Protein AF-A0A7U7J3N4-F1 (afdb_monomer_lite)

Foldseek 3Di:
DDDDDDDDDDDDDDDDDDDDDDDDDDDDDDDDDDDDDDDDDDDDDDDDDDDDDDDDDDDDDDDDDDPDDDPPDPDPPPDQDVLLVLLLVLVVVQLPDPCELHQPGQWFDDPWWIKGFPVSSLVSSCVDPVNVVDPDVDPVVSLVVCVVSLQFDDDPPDQWAFKWKDAVPDPDTDTGTITTGGPVSDDPPHDDGRPTDIGRDHPPPPD

Structure (mmCIF, N/CA/C/O backbone):
data_AF-A0A7U7J3N4-F1
#
_entry.id   AF-A0A7U7J3N4-F1
#
loop_
_atom_site.group_PDB
_atom_site.id
_atom_site.type_symbol
_atom_site.label_atom_id
_atom_site.label_alt_id
_atom_site.label_comp_id
_atom_site.label_asym_id
_atom_site.label_entity_id
_atom_site.label_seq_id
_atom_site.pdbx_PDB_ins_code
_atom_site.Cartn_x
_atom_site.Cartn_y
_atom_site.Cartn_z
_atom_site.occupancy
_atom_site.B_iso_or_equiv
_atom_site.auth_seq_id
_atom_site.auth_comp_id
_atom_site.auth_asym_id
_atom_site.auth_atom_id
_atom_site.pdbx_PDB_model_num
ATOM 1 N N . MET A 1 1 ? 28.141 17.538 48.389 1.00 38.56 1 MET A N 1
ATOM 2 C CA . MET A 1 1 ? 28.410 17.980 47.003 1.00 38.56 1 MET A CA 1
ATOM 3 C C . MET A 1 1 ? 27.065 18.186 46.313 1.00 38.56 1 MET A C 1
ATOM 5 O O . MET A 1 1 ? 26.182 17.369 46.551 1.00 38.56 1 MET A O 1
ATOM 9 N N . PRO A 1 2 ? 26.872 19.325 45.631 1.00 44.81 2 PRO A N 1
ATOM 10 C CA . PRO A 1 2 ? 25.570 19.948 45.388 1.00 44.81 2 PRO A CA 1
ATOM 11 C C . PRO A 1 2 ? 24.771 19.365 44.213 1.00 44.81 2 PRO A C 1
ATOM 13 O O . PRO A 1 2 ? 25.275 18.607 43.391 1.00 44.81 2 PRO A O 1
ATOM 16 N N . ALA A 1 3 ? 23.503 19.777 44.198 1.00 43.50 3 ALA A N 1
ATOM 17 C CA . ALA A 1 3 ? 22.430 19.468 43.266 1.00 43.50 3 ALA A CA 1
ATOM 18 C C . ALA A 1 3 ? 22.719 19.806 41.795 1.00 43.50 3 ALA A C 1
ATOM 20 O O . ALA A 1 3 ? 23.428 20.760 41.485 1.00 43.50 3 ALA A O 1
ATOM 21 N N . SER A 1 4 ? 22.037 19.092 40.897 1.00 52.25 4 SER A N 1
ATOM 22 C CA . SER A 1 4 ? 21.602 19.598 39.589 1.00 52.25 4 SER A CA 1
ATOM 23 C C . SER A 1 4 ? 20.433 18.745 39.093 1.00 52.25 4 SER A C 1
ATOM 25 O O . SER A 1 4 ? 20.613 17.662 38.548 1.00 52.25 4 SER A O 1
ATOM 27 N N . THR A 1 5 ? 19.210 19.213 39.320 1.00 57.66 5 THR A N 1
ATOM 28 C CA . THR A 1 5 ? 18.014 18.731 38.620 1.00 57.66 5 THR A CA 1
ATOM 29 C C . THR A 1 5 ? 17.350 19.955 38.016 1.00 57.66 5 THR A C 1
ATOM 31 O O . THR A 1 5 ? 16.931 20.868 38.721 1.00 57.66 5 THR A O 1
ATOM 34 N N . THR A 1 6 ? 17.368 19.976 36.690 1.00 50.88 6 THR A N 1
ATOM 35 C CA . THR A 1 6 ? 16.924 21.056 35.817 1.00 50.88 6 THR A CA 1
ATOM 36 C C . THR A 1 6 ? 15.600 20.669 35.161 1.00 50.88 6 THR A C 1
ATOM 38 O O . THR A 1 6 ? 15.427 19.520 34.764 1.00 50.88 6 THR A O 1
ATOM 41 N N . ALA A 1 7 ? 14.767 21.699 34.976 1.00 42.59 7 ALA A N 1
ATOM 42 C CA . ALA A 1 7 ? 13.660 21.867 34.025 1.00 42.59 7 ALA A CA 1
ATOM 43 C C . ALA A 1 7 ? 12.213 21.518 34.454 1.00 42.59 7 ALA A C 1
ATOM 45 O O . ALA A 1 7 ? 11.785 20.373 34.403 1.00 42.59 7 ALA A O 1
ATOM 46 N N . ALA A 1 8 ? 11.490 22.615 34.753 1.00 49.44 8 ALA A N 1
ATOM 47 C CA . ALA A 1 8 ? 10.203 23.097 34.201 1.00 49.44 8 ALA A CA 1
ATOM 48 C C . ALA A 1 8 ? 8.936 22.215 34.292 1.00 49.44 8 ALA A C 1
ATOM 50 O O . ALA A 1 8 ? 8.965 21.035 33.955 1.00 49.44 8 ALA A O 1
ATOM 51 N N . PRO A 1 9 ? 7.774 22.816 34.645 1.00 46.91 9 PRO A N 1
ATOM 52 C CA . PRO A 1 9 ? 6.879 23.329 33.589 1.00 46.91 9 PRO A CA 1
ATOM 53 C C . PRO A 1 9 ? 6.002 24.553 33.968 1.00 46.91 9 PRO A C 1
ATOM 55 O O . PRO A 1 9 ? 5.604 24.724 35.114 1.00 46.91 9 PRO A O 1
ATOM 58 N N . ALA A 1 10 ? 5.624 25.359 32.969 1.00 39.34 10 ALA A N 1
ATOM 59 C CA . ALA A 1 10 ? 4.413 26.203 32.943 1.00 39.34 10 ALA A CA 1
ATOM 60 C C . ALA A 1 10 ? 4.166 26.586 31.465 1.00 39.34 10 ALA A C 1
ATOM 62 O O . ALA A 1 10 ? 5.031 27.193 30.847 1.00 39.34 10 ALA A O 1
ATOM 63 N N . ALA A 1 11 ? 3.184 26.036 30.745 1.00 39.53 11 ALA A N 1
ATOM 64 C CA . ALA A 1 11 ? 1.734 26.246 30.834 1.00 39.53 11 ALA A CA 1
ATOM 65 C C . ALA A 1 11 ? 1.291 27.693 30.525 1.00 39.53 11 ALA A C 1
ATOM 67 O O . ALA A 1 11 ? 1.252 28.533 31.415 1.00 39.53 11 ALA A O 1
ATOM 68 N N . ALA A 1 12 ? 0.922 27.932 29.262 1.00 43.72 12 ALA A N 1
ATOM 69 C CA . ALA A 1 12 ? -0.064 28.913 28.773 1.00 43.72 12 ALA A CA 1
ATOM 70 C C . ALA A 1 12 ? -0.255 28.606 27.268 1.00 43.72 12 ALA A C 1
ATOM 72 O O . ALA A 1 12 ? 0.688 28.745 26.499 1.00 43.72 12 ALA A O 1
ATOM 73 N N . VAL A 1 13 ? -1.312 27.929 26.796 1.00 43.97 13 VAL A N 1
ATOM 74 C CA . VAL A 1 13 ? -2.704 28.400 26.636 1.00 43.97 13 VAL A CA 1
ATOM 75 C C . VAL A 1 13 ? -2.748 29.843 26.149 1.00 43.97 13 VAL A C 1
ATOM 77 O O . VAL A 1 13 ? -2.543 30.723 26.968 1.00 43.97 13 VAL A O 1
ATOM 80 N N . VAL A 1 14 ? -3.036 30.050 24.856 1.00 47.59 14 VAL A N 1
ATOM 81 C CA . VAL A 1 14 ? -4.098 30.934 24.323 1.00 47.59 14 VAL A CA 1
ATOM 82 C C . VAL A 1 14 ? -4.283 30.611 22.825 1.00 47.59 14 VAL A C 1
ATOM 84 O O . VAL A 1 14 ? -3.439 30.935 21.996 1.00 47.59 14 VAL A O 1
ATOM 87 N N . GLU A 1 15 ? -5.414 29.993 22.484 1.00 42.97 15 GLU A N 1
ATOM 88 C CA . GLU A 1 15 ? -6.120 30.188 21.207 1.00 42.97 15 GLU A CA 1
ATOM 89 C C . GLU A 1 15 ? -7.099 31.362 21.422 1.00 42.97 15 GLU A C 1
ATOM 91 O O . GLU A 1 15 ? -7.585 31.526 22.548 1.00 42.97 15 GLU A O 1
ATOM 96 N N . PRO A 1 16 ? -7.413 32.189 20.406 1.00 46.47 16 PRO A N 1
ATOM 97 C CA . PRO A 1 16 ? -8.806 32.128 19.958 1.00 46.47 16 PRO A CA 1
ATOM 98 C C . PRO A 1 16 ? -9.060 32.451 18.470 1.00 46.47 16 PRO A C 1
ATOM 100 O O . PRO A 1 16 ? -8.496 33.369 17.885 1.00 46.47 16 PRO A O 1
ATOM 103 N N . ARG A 1 17 ? -10.104 31.774 17.974 1.00 36.53 17 ARG A N 1
ATOM 104 C CA . ARG A 1 17 ? -11.195 32.258 17.099 1.00 36.53 17 ARG A CA 1
ATOM 105 C C . ARG A 1 17 ? -10.909 32.654 15.642 1.00 36.53 17 ARG A C 1
ATOM 107 O O . ARG A 1 17 ? -10.516 33.765 15.321 1.00 36.53 17 ARG A O 1
ATOM 114 N N . ALA A 1 18 ? -11.458 31.779 14.797 1.00 39.69 18 ALA A N 1
ATOM 115 C CA . ALA A 1 18 ? -12.581 32.033 13.887 1.00 39.69 18 ALA A CA 1
ATOM 116 C C . ALA A 1 18 ? -12.399 33.045 12.745 1.00 39.69 18 ALA A C 1
ATOM 118 O O . ALA A 1 18 ? -12.440 34.256 12.934 1.00 39.69 18 ALA A O 1
ATOM 119 N N . SER A 1 19 ? -12.453 32.521 11.520 1.00 40.44 19 SER A N 1
ATOM 120 C CA . SER A 1 19 ? -13.203 3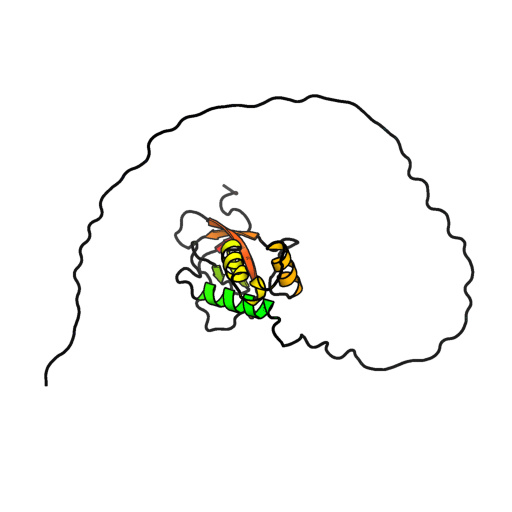3.137 10.421 1.00 40.44 19 SER A CA 1
ATOM 121 C C . SER A 1 19 ? -13.646 32.051 9.441 1.00 40.44 19 SER A C 1
ATOM 123 O O . SER A 1 19 ? -12.838 31.443 8.745 1.00 40.44 19 SER A O 1
ATOM 125 N N . ALA A 1 20 ? -14.949 31.776 9.453 1.00 44.91 20 ALA A N 1
ATOM 126 C CA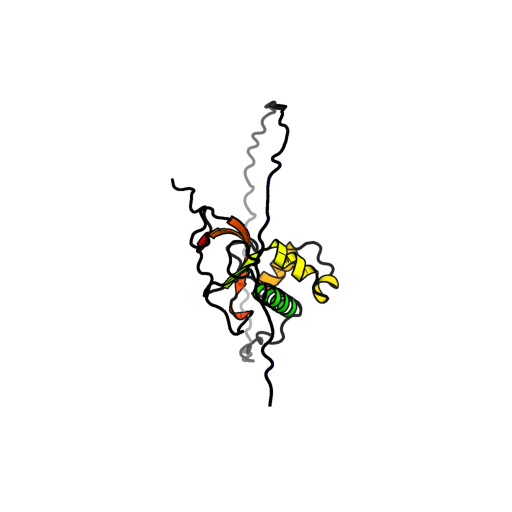 . ALA A 1 20 ? -15.658 31.025 8.424 1.00 44.91 20 ALA A CA 1
ATOM 127 C C . ALA A 1 20 ? -15.928 31.940 7.198 1.00 44.91 20 ALA A C 1
ATOM 129 O O . ALA A 1 20 ? -15.771 33.159 7.305 1.00 44.91 20 ALA A O 1
ATOM 130 N N . PRO A 1 21 ? -16.290 31.374 6.031 1.00 50.75 21 PRO A N 1
ATOM 131 C CA . PRO A 1 21 ? -16.069 31.971 4.714 1.00 50.75 21 PRO A CA 1
ATOM 132 C C . PRO A 1 21 ? -17.256 32.816 4.227 1.00 50.75 21 PRO A C 1
ATOM 134 O O . PRO A 1 21 ? -18.383 32.595 4.675 1.00 50.75 21 PRO A O 1
ATOM 137 N N . PRO A 1 22 ? -17.062 33.693 3.225 1.00 44.19 22 PRO A N 1
ATOM 138 C CA . PRO A 1 22 ? -18.177 34.222 2.461 1.00 44.19 22 PRO A CA 1
ATOM 139 C C . PRO A 1 22 ? -18.283 33.624 1.048 1.00 44.19 22 PRO A C 1
ATOM 141 O O . PRO A 1 22 ? -17.323 33.562 0.284 1.00 44.19 22 PRO A O 1
ATOM 144 N N . ASN A 1 23 ? -19.542 33.332 0.718 1.00 35.97 23 ASN A N 1
ATOM 145 C CA . ASN A 1 23 ? -20.197 33.404 -0.589 1.00 35.97 23 ASN A CA 1
ATOM 146 C C . ASN A 1 23 ? -20.177 32.220 -1.574 1.00 35.97 23 ASN A C 1
ATOM 148 O O . ASN A 1 23 ? -19.300 32.046 -2.415 1.00 35.97 23 ASN A O 1
ATOM 152 N N . ALA A 1 24 ? -21.329 31.536 -1.552 1.00 35.66 24 ALA A N 1
ATOM 153 C CA . ALA A 1 24 ? -22.123 31.105 -2.705 1.00 35.66 24 ALA A CA 1
ATOM 154 C C . ALA A 1 24 ? -22.114 32.145 -3.858 1.00 35.66 24 ALA A C 1
ATOM 156 O O . ALA A 1 24 ? -21.986 33.344 -3.630 1.00 35.66 24 ALA A O 1
ATOM 157 N N . THR A 1 25 ? -22.373 31.826 -5.129 1.00 44.47 25 THR A N 1
ATOM 158 C CA . THR A 1 25 ? -23.619 31.245 -5.678 1.00 44.47 25 THR A CA 1
ATOM 159 C C . THR A 1 25 ? -23.439 31.004 -7.218 1.00 44.47 25 THR A C 1
ATOM 161 O O . THR A 1 25 ? -22.306 31.069 -7.686 1.00 44.47 25 THR A O 1
ATOM 164 N N . PRO A 1 26 ? -24.465 30.700 -8.055 1.00 49.09 26 PRO A N 1
ATOM 165 C CA . PRO A 1 26 ? -24.626 29.436 -8.785 1.00 49.09 26 PRO A CA 1
ATOM 166 C C . PRO A 1 26 ? -24.605 29.605 -10.331 1.00 49.09 26 PRO A C 1
ATOM 168 O O . PRO A 1 26 ? -24.316 30.687 -10.832 1.00 49.09 26 PRO A O 1
ATOM 171 N N . ARG A 1 27 ? -25.076 28.569 -11.057 1.00 32.44 27 ARG A N 1
ATOM 172 C CA . ARG A 1 27 ? -25.410 28.453 -12.508 1.00 32.44 27 ARG A CA 1
ATOM 173 C C . ARG A 1 27 ? -24.378 27.617 -13.283 1.00 32.44 27 ARG A C 1
ATOM 175 O O . ARG A 1 27 ? -23.195 27.741 -13.048 1.00 32.44 27 ARG A O 1
ATOM 182 N N . LYS A 1 28 ? -24.745 26.759 -14.238 1.00 40.75 28 LYS A N 1
ATOM 183 C CA . LYS A 1 28 ? -25.961 26.688 -15.060 1.00 40.75 28 LYS A CA 1
ATOM 184 C C . LYS A 1 28 ? -26.109 25.263 -15.610 1.00 40.75 28 LYS A C 1
ATOM 186 O O . LYS A 1 28 ? -25.132 24.579 -15.878 1.00 40.75 28 LYS A O 1
ATOM 191 N N . LYS A 1 29 ? -27.369 24.886 -15.800 1.00 39.16 29 LYS A N 1
ATOM 192 C CA . LYS A 1 29 ? -27.865 23.721 -16.531 1.00 39.16 29 LYS A CA 1
ATOM 193 C C . LYS A 1 29 ? -27.241 23.636 -17.930 1.00 39.16 29 LYS A C 1
ATOM 195 O O . LYS A 1 29 ? -27.263 24.634 -18.647 1.00 39.16 29 LYS A O 1
ATOM 200 N N . GLN A 1 30 ? -26.853 22.436 -18.348 1.00 38.72 30 GLN A N 1
ATOM 201 C CA . GLN A 1 30 ? -26.924 22.048 -19.754 1.00 38.72 30 GLN A CA 1
ATOM 202 C C . GLN A 1 30 ? -27.404 20.598 -19.839 1.00 38.72 30 GLN A C 1
ATOM 204 O O . GLN A 1 30 ? -26.664 19.645 -19.631 1.00 38.72 30 GLN A O 1
ATOM 209 N N . ALA A 1 31 ? -28.711 20.488 -20.051 1.00 38.56 31 ALA A N 1
ATOM 210 C CA . ALA A 1 31 ? -29.346 19.348 -20.685 1.00 38.56 31 ALA A CA 1
ATOM 211 C C . ALA A 1 31 ? -29.370 19.597 -22.205 1.00 38.56 31 ALA A C 1
ATOM 213 O O . ALA A 1 31 ? -29.189 20.742 -22.628 1.00 38.56 31 ALA A O 1
ATOM 214 N N . VAL A 1 32 ? -29.736 18.544 -22.951 1.00 34.16 32 VAL A N 1
ATOM 215 C CA . VAL A 1 32 ? -29.961 18.458 -24.413 1.00 34.16 32 VAL A CA 1
ATOM 216 C C . VAL A 1 32 ? -28.671 18.055 -25.160 1.00 34.16 32 VAL A C 1
ATOM 218 O O . VAL A 1 32 ? -27.641 18.685 -24.985 1.00 34.16 32 VAL A O 1
ATOM 221 N N . SER A 1 33 ? -28.611 16.976 -25.949 1.00 35.47 33 SER A N 1
ATOM 222 C CA . SER A 1 33 ? -29.658 16.412 -26.806 1.00 35.47 33 SER A CA 1
ATOM 223 C C . SER A 1 33 ? -29.506 14.904 -27.043 1.00 35.47 33 SER A C 1
ATOM 225 O O . SER A 1 33 ? -28.420 14.425 -27.359 1.00 35.47 33 SER A O 1
ATOM 227 N N . LEU A 1 34 ? -30.637 14.191 -26.980 1.00 43.41 34 LEU A N 1
ATOM 228 C CA . LEU A 1 34 ? -30.934 13.084 -27.890 1.00 43.41 34 LEU A CA 1
ATOM 229 C C . LEU A 1 34 ? -31.054 13.637 -29.319 1.00 43.41 34 LEU A C 1
ATOM 231 O O . LEU A 1 34 ? -31.646 14.705 -29.493 1.00 43.41 34 LEU A O 1
ATOM 235 N N . GLN A 1 35 ? -30.545 12.883 -30.294 1.00 42.12 35 GLN A N 1
ATOM 236 C CA . GLN A 1 35 ? -31.151 12.527 -31.594 1.00 42.12 35 GLN A CA 1
ATOM 237 C C . GLN A 1 35 ? -30.041 11.882 -32.444 1.00 42.12 35 GLN A C 1
ATOM 239 O O . GLN A 1 35 ? -28.960 12.439 -32.582 1.00 42.12 35 GLN A O 1
ATOM 244 N N . ASP A 1 36 ? -30.139 10.586 -32.726 1.00 35.94 36 ASP A N 1
ATOM 245 C CA . ASP A 1 36 ? -30.895 9.982 -33.837 1.00 35.94 36 ASP A CA 1
ATOM 246 C C . ASP A 1 36 ? -30.005 9.853 -35.078 1.00 35.94 36 ASP A C 1
ATOM 248 O O . ASP A 1 36 ? -29.597 10.854 -35.656 1.00 35.94 36 ASP A O 1
ATOM 252 N N . ALA A 1 37 ? -29.681 8.610 -35.441 1.00 38.41 37 ALA A N 1
ATOM 253 C CA . ALA A 1 37 ? -29.653 8.169 -36.833 1.00 38.41 37 ALA A CA 1
ATOM 254 C C . ALA A 1 37 ? -29.360 6.662 -36.916 1.00 38.41 37 ALA A C 1
ATOM 256 O O . ALA A 1 37 ? -28.236 6.199 -36.748 1.00 38.41 37 ALA A O 1
ATOM 257 N N . ALA A 1 38 ? -30.425 5.927 -37.226 1.00 39.66 38 ALA A N 1
ATOM 258 C CA . ALA A 1 38 ? -30.470 4.930 -38.292 1.00 39.66 38 ALA A CA 1
ATOM 259 C C . ALA A 1 38 ? -29.486 3.735 -38.276 1.00 39.66 38 ALA A C 1
ATOM 261 O O . ALA A 1 38 ? -28.361 3.783 -38.756 1.00 39.66 38 ALA A O 1
ATOM 262 N N . ARG A 1 39 ? -30.062 2.582 -37.910 1.00 37.00 39 ARG A N 1
ATOM 263 C CA . ARG A 1 39 ? -30.332 1.464 -38.838 1.00 37.00 39 ARG A CA 1
ATOM 264 C C . ARG A 1 39 ? -29.165 1.025 -39.741 1.00 37.00 39 ARG A C 1
ATOM 266 O O . ARG A 1 39 ? -29.005 1.519 -40.849 1.00 37.00 39 ARG A O 1
ATOM 273 N N . ALA A 1 40 ? -28.541 -0.084 -39.358 1.00 37.59 40 ALA A N 1
ATOM 274 C CA . ALA A 1 40 ? -28.061 -1.086 -40.305 1.00 37.59 40 ALA A CA 1
ATOM 275 C C . ALA A 1 40 ? -28.216 -2.485 -39.689 1.00 37.59 40 ALA A C 1
ATOM 277 O O . ALA A 1 40 ? -27.332 -2.996 -39.008 1.00 37.59 40 ALA A O 1
ATOM 278 N N . SER A 1 41 ? -29.370 -3.111 -39.929 1.00 46.56 41 SER A N 1
ATOM 279 C CA . SER A 1 41 ? -29.467 -4.568 -39.922 1.00 46.56 41 SER A CA 1
ATOM 280 C C . SER A 1 41 ? -28.604 -5.073 -41.071 1.00 46.56 41 SER A C 1
ATOM 282 O O . SER A 1 41 ? -28.961 -4.878 -42.229 1.00 46.56 41 SER A O 1
ATOM 284 N N . THR A 1 42 ? -27.482 -5.709 -40.755 1.00 39.62 42 THR A N 1
ATOM 285 C CA . THR A 1 42 ? -26.764 -6.532 -41.727 1.00 39.62 42 THR A CA 1
ATOM 286 C C . THR A 1 42 ? -26.632 -7.915 -41.124 1.00 39.62 42 THR A C 1
ATOM 288 O O . THR A 1 42 ? -25.804 -8.168 -40.255 1.00 39.62 42 THR A O 1
ATOM 291 N N . THR A 1 43 ? -27.529 -8.791 -41.557 1.00 45.19 43 THR A N 1
ATOM 292 C CA . THR A 1 43 ? -27.388 -10.237 -41.459 1.00 45.19 43 THR A CA 1
ATOM 293 C C . THR A 1 43 ? -26.081 -10.615 -42.150 1.00 45.19 43 THR A C 1
ATOM 295 O O . THR A 1 43 ? -25.984 -10.523 -43.371 1.00 45.19 43 THR A O 1
ATOM 298 N N . ALA A 1 44 ? -25.069 -11.004 -41.382 1.00 39.19 44 ALA A N 1
ATOM 299 C CA . ALA A 1 44 ? -23.843 -11.584 -41.911 1.00 39.19 44 ALA A CA 1
ATOM 300 C C . ALA A 1 44 ? -23.616 -12.928 -41.217 1.00 39.19 44 ALA A C 1
ATOM 302 O O . ALA A 1 44 ? -23.097 -13.012 -40.106 1.00 39.19 44 ALA A O 1
ATOM 303 N N . THR A 1 45 ? -24.090 -13.976 -41.884 1.00 44.53 45 THR A N 1
ATOM 304 C CA . THR A 1 45 ? -23.761 -15.377 -41.630 1.00 44.53 45 THR A CA 1
ATOM 305 C C . THR A 1 45 ? -22.236 -15.549 -41.630 1.00 44.53 45 THR A C 1
ATOM 307 O O . THR A 1 45 ? -21.597 -15.110 -42.589 1.00 44.53 45 THR A O 1
ATOM 310 N N . PRO A 1 46 ? -21.622 -16.174 -40.609 1.00 55.59 46 PRO A N 1
ATOM 311 C CA . PRO A 1 46 ? -20.207 -16.512 -40.672 1.00 55.59 46 PRO A CA 1
ATOM 312 C C . PRO A 1 46 ? -19.991 -17.624 -41.717 1.00 55.59 46 PRO A C 1
ATOM 314 O O . PRO A 1 46 ? -20.765 -18.586 -41.739 1.00 55.59 46 PRO A O 1
ATOM 317 N N . PRO A 1 47 ? -18.975 -17.531 -42.594 1.00 57.31 47 PRO A N 1
ATOM 318 C CA . PRO A 1 47 ? -18.619 -18.645 -43.462 1.00 57.31 47 PRO A CA 1
ATOM 319 C C . PRO A 1 47 ? -18.129 -19.836 -42.613 1.00 57.31 47 PRO A C 1
ATOM 321 O O . PRO A 1 47 ? -17.446 -19.621 -41.606 1.00 57.31 47 PRO A O 1
ATOM 324 N N . PRO A 1 48 ? -18.463 -21.086 -42.982 1.00 60.59 48 PRO A N 1
ATOM 325 C CA . PRO A 1 48 ? -17.928 -22.265 -42.310 1.00 60.59 48 PRO A CA 1
ATOM 326 C C . PRO A 1 48 ? -16.400 -22.353 -42.496 1.00 60.59 48 PRO A C 1
ATOM 328 O O . PRO A 1 48 ? -15.884 -21.906 -43.525 1.00 60.59 48 PRO A O 1
ATOM 331 N N . PRO A 1 49 ? -15.661 -22.927 -41.527 1.00 59.69 49 PRO A N 1
ATOM 332 C CA . PRO A 1 49 ? -14.231 -23.163 -41.683 1.00 59.69 49 PRO A CA 1
ATOM 333 C C . PRO A 1 49 ? -13.974 -24.165 -42.824 1.00 59.69 49 PRO A C 1
ATOM 335 O O . PRO A 1 49 ? -14.759 -25.100 -42.998 1.00 59.69 49 PRO A O 1
ATOM 338 N N . PRO A 1 50 ? -12.887 -24.008 -43.600 1.00 54.78 50 PRO A N 1
ATOM 339 C CA . PRO A 1 50 ?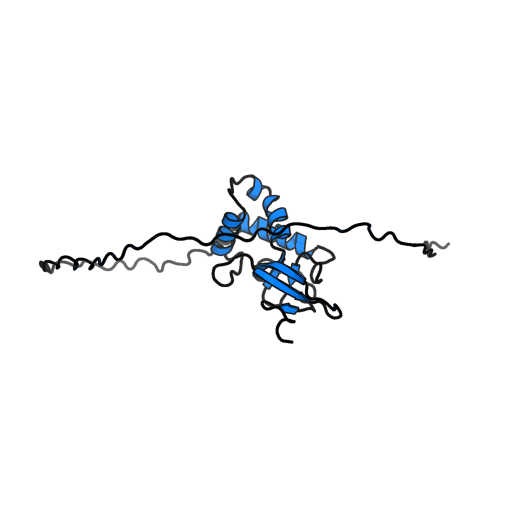 -12.491 -25.007 -44.583 1.00 54.78 50 PRO A CA 1
ATOM 340 C C . PRO A 1 50 ? -12.101 -26.317 -43.887 1.00 54.78 50 PRO A C 1
ATOM 342 O O . PRO A 1 50 ? -11.316 -26.329 -42.937 1.00 54.78 50 PRO A O 1
ATOM 345 N N . SER A 1 51 ? -12.675 -27.414 -44.377 1.00 44.41 51 SER A N 1
ATOM 346 C CA . SER A 1 51 ? -12.393 -28.784 -43.960 1.00 44.41 51 SER A CA 1
ATOM 347 C C . SER A 1 51 ? -10.912 -29.140 -44.115 1.00 44.41 51 SER A C 1
ATOM 349 O O . SER A 1 51 ? -10.293 -28.861 -45.142 1.00 44.41 51 SER A O 1
ATOM 351 N N . LEU A 1 52 ? -10.384 -29.801 -43.086 1.00 51.78 52 LEU A N 1
ATOM 352 C CA . LEU A 1 52 ? -9.113 -30.524 -43.075 1.00 51.78 52 LEU A CA 1
ATOM 353 C C . LEU A 1 52 ? -9.050 -31.540 -44.230 1.00 51.78 52 LEU A C 1
ATOM 355 O O . LEU A 1 52 ? -9.997 -32.312 -44.387 1.00 51.78 52 LEU A O 1
ATOM 359 N N . PRO A 1 53 ? -7.935 -31.634 -44.969 1.00 47.75 53 PRO A N 1
ATOM 360 C CA . PRO A 1 53 ? -7.539 -32.893 -45.572 1.00 47.75 53 PRO A CA 1
ATOM 361 C C . PRO A 1 53 ? -6.774 -33.740 -44.544 1.00 47.75 53 PRO A C 1
ATOM 363 O O . PRO A 1 53 ? -5.706 -33.358 -44.065 1.00 47.75 53 PRO A O 1
ATOM 366 N N . GLU A 1 54 ? -7.349 -34.901 -44.220 1.0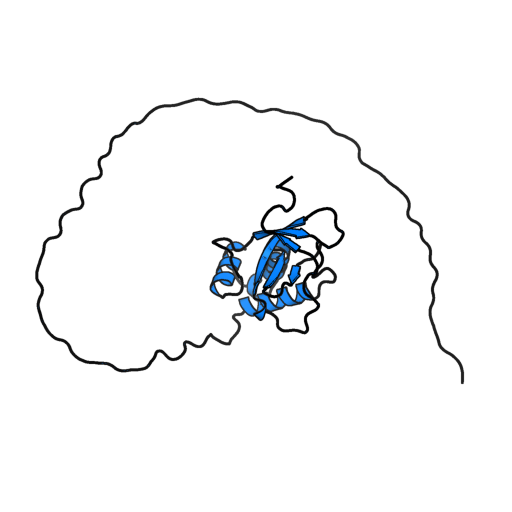0 46.91 54 GLU A N 1
ATOM 367 C CA . GLU A 1 54 ? -6.612 -36.094 -43.798 1.00 46.91 54 GLU A CA 1
ATOM 368 C C . GLU A 1 54 ? -5.438 -36.328 -44.754 1.00 46.91 54 GLU A C 1
ATOM 370 O O . GLU A 1 54 ? -5.635 -36.462 -45.961 1.00 46.91 54 GLU A O 1
ATOM 375 N N . ALA A 1 55 ? -4.226 -36.399 -44.212 1.00 39.44 55 ALA A N 1
ATOM 376 C CA . ALA A 1 55 ? -3.105 -37.043 -44.875 1.00 39.44 55 ALA A CA 1
ATOM 377 C C . ALA A 1 55 ? -2.116 -37.550 -43.818 1.00 39.44 55 ALA A C 1
ATOM 379 O O . ALA A 1 55 ? -1.403 -36.783 -43.179 1.00 39.44 55 ALA A O 1
ATOM 380 N N . GLU A 1 56 ? -2.146 -38.872 -43.669 1.00 42.22 56 GLU A N 1
ATOM 381 C CA . GLU A 1 56 ? -1.001 -39.754 -43.456 1.00 42.22 56 GLU A CA 1
ATOM 382 C C . GLU A 1 56 ? -0.135 -39.565 -42.205 1.00 42.22 56 GLU A C 1
ATOM 384 O O . GLU A 1 56 ? 0.739 -38.711 -42.090 1.00 42.22 56 GLU A O 1
ATOM 389 N N . THR A 1 57 ? -0.315 -40.526 -41.301 1.00 40.62 57 THR A N 1
ATOM 390 C CA . THR A 1 57 ? 0.720 -41.052 -40.414 1.00 40.62 57 THR A CA 1
ATOM 391 C C . THR A 1 57 ? 1.819 -41.741 -41.234 1.00 40.62 57 THR A C 1
ATOM 393 O O . THR A 1 57 ? 1.512 -42.686 -41.960 1.00 40.62 57 THR A O 1
ATOM 396 N N . PRO A 1 58 ? 3.101 -41.395 -41.032 1.00 46.06 58 PRO A N 1
ATOM 397 C CA . PRO A 1 58 ? 4.179 -42.354 -41.157 1.00 46.06 58 PRO A CA 1
ATOM 398 C C . PRO A 1 58 ? 4.739 -42.663 -39.768 1.00 46.06 58 PRO A C 1
ATOM 400 O O . PRO A 1 58 ? 5.352 -41.839 -39.089 1.00 46.06 58 PRO A O 1
ATOM 403 N N . GLU A 1 59 ? 4.492 -43.902 -39.364 1.00 47.28 59 GLU A N 1
ATOM 404 C CA . GLU A 1 59 ? 5.225 -44.630 -38.343 1.00 47.28 59 GLU A CA 1
ATOM 405 C C . GLU A 1 59 ? 6.726 -44.590 -38.674 1.00 47.28 59 GLU A C 1
ATOM 407 O O . GLU A 1 59 ? 7.136 -44.926 -39.787 1.00 47.28 59 GLU A O 1
ATOM 412 N N . GLY A 1 60 ? 7.565 -44.158 -37.731 1.00 38.25 60 GLY A N 1
ATOM 413 C CA . GLY A 1 60 ? 9.001 -44.177 -37.976 1.00 38.25 60 GLY A CA 1
ATOM 414 C C . GLY A 1 60 ? 9.865 -43.435 -36.969 1.00 38.25 60 GLY A C 1
ATOM 415 O O . GLY A 1 60 ? 10.249 -42.296 -37.205 1.00 38.25 60 GLY A O 1
ATOM 416 N N . LYS A 1 61 ? 10.333 -44.194 -35.968 1.00 34.50 61 LYS A N 1
ATOM 417 C CA . LYS A 1 61 ? 11.652 -44.054 -35.316 1.00 34.50 61 LYS A CA 1
ATOM 418 C C . LYS A 1 61 ? 11.741 -43.114 -34.100 1.00 34.50 61 LYS A C 1
ATOM 420 O O . LYS A 1 61 ? 12.176 -41.972 -34.185 1.00 34.50 61 LYS A O 1
ATOM 425 N N . ALA A 1 62 ? 11.469 -43.686 -32.925 1.00 51.44 62 ALA A N 1
ATOM 426 C CA . ALA A 1 62 ? 12.123 -43.276 -31.679 1.00 51.44 62 ALA A CA 1
ATOM 427 C C . ALA A 1 62 ? 13.649 -43.483 -31.792 1.00 51.44 62 ALA A C 1
ATOM 429 O O . ALA A 1 62 ? 14.087 -44.475 -32.389 1.00 51.44 62 ALA A O 1
ATOM 430 N N . PRO A 1 63 ? 14.462 -42.549 -31.266 1.00 48.41 63 PRO A N 1
ATOM 431 C CA . PRO A 1 63 ? 15.371 -42.914 -30.166 1.00 48.41 63 PRO A CA 1
ATOM 432 C C . PRO A 1 63 ? 15.669 -41.726 -29.209 1.00 48.41 63 PRO A C 1
ATOM 434 O O . PRO A 1 63 ? 15.263 -40.598 -29.470 1.00 48.41 63 PRO A O 1
ATOM 437 N N . PRO A 1 64 ? 16.524 -41.914 -28.191 1.00 46.78 64 PRO A N 1
ATOM 438 C CA . PRO A 1 64 ? 16.295 -42.559 -26.904 1.00 46.78 64 PRO A CA 1
ATOM 439 C C . PRO A 1 64 ? 16.152 -41.531 -25.757 1.00 46.78 64 PRO A C 1
ATOM 441 O O . PRO A 1 64 ? 16.395 -40.338 -25.934 1.00 46.78 64 PRO A O 1
ATOM 444 N N . LEU A 1 65 ? 15.793 -42.032 -24.568 1.00 52.81 65 LEU A N 1
ATOM 445 C CA . LEU A 1 65 ? 15.885 -41.336 -23.281 1.00 52.81 65 LEU A CA 1
ATOM 446 C C . LEU A 1 65 ? 17.166 -40.491 -23.180 1.00 52.81 65 LEU A C 1
ATOM 448 O O . LEU A 1 65 ? 18.276 -41.019 -23.268 1.00 52.81 65 LEU A O 1
ATOM 452 N N . LYS A 1 66 ? 16.987 -39.200 -22.905 1.00 45.75 66 LYS A N 1
ATOM 453 C CA . LYS A 1 66 ? 17.926 -38.426 -22.099 1.00 45.75 66 LYS A CA 1
ATOM 454 C C . LYS A 1 66 ? 17.246 -38.176 -20.760 1.00 45.75 66 LYS A C 1
ATOM 456 O O . LYS A 1 66 ? 16.495 -37.220 -20.610 1.00 45.75 66 LYS A O 1
ATOM 461 N N . ASP A 1 67 ? 17.464 -39.109 -19.839 1.00 50.75 67 ASP A N 1
ATOM 462 C CA . ASP A 1 67 ? 17.648 -38.751 -18.438 1.00 50.75 67 ASP A CA 1
ATOM 463 C C . ASP A 1 67 ? 18.835 -37.786 -18.409 1.00 50.75 67 ASP A C 1
ATOM 465 O O . ASP A 1 67 ? 19.971 -38.205 -18.614 1.00 50.75 67 ASP A O 1
ATOM 469 N N . ASP A 1 68 ? 18.557 -36.496 -18.260 1.00 43.97 68 ASP A N 1
ATOM 470 C CA . ASP A 1 68 ? 19.540 -35.533 -17.787 1.00 43.97 68 ASP A CA 1
ATOM 471 C C . ASP A 1 68 ? 18.781 -34.472 -16.988 1.00 43.97 68 ASP A C 1
ATOM 473 O O . ASP A 1 68 ? 18.067 -33.630 -17.528 1.00 43.97 68 ASP A O 1
ATOM 477 N N . GLU A 1 69 ? 18.917 -34.652 -15.680 1.00 43.44 69 GLU A N 1
ATOM 478 C CA . GLU A 1 69 ? 18.651 -33.738 -14.581 1.00 43.44 69 GLU A CA 1
ATOM 479 C C . GLU A 1 69 ? 17.183 -33.352 -14.299 1.00 43.44 69 GLU A C 1
ATOM 481 O O . GLU A 1 69 ? 16.466 -32.842 -15.166 1.00 43.44 69 GLU A O 1
ATOM 486 N N . PRO A 1 70 ? 16.704 -33.505 -13.038 1.00 45.34 70 PRO A N 1
ATOM 487 C CA . PRO A 1 70 ? 15.634 -32.626 -12.597 1.00 45.34 70 PRO A CA 1
ATOM 488 C C . PRO A 1 70 ? 16.136 -31.212 -12.887 1.00 45.34 70 PRO A C 1
ATOM 490 O O . PRO A 1 70 ? 17.291 -30.914 -12.595 1.00 45.34 70 PRO A O 1
ATOM 493 N N . PHE A 1 71 ? 15.304 -30.348 -13.473 1.00 39.97 71 PHE A N 1
ATOM 494 C CA . PHE A 1 71 ? 15.538 -28.912 -13.367 1.00 39.97 71 PHE A CA 1
ATOM 495 C C . PHE A 1 71 ? 15.460 -28.595 -11.876 1.00 39.97 71 PHE A C 1
ATOM 497 O O . PHE A 1 71 ? 14.404 -28.281 -11.318 1.00 39.97 71 PHE A O 1
ATOM 504 N N . ASP A 1 72 ? 16.604 -28.815 -11.239 1.00 39.97 72 ASP A N 1
ATOM 505 C CA . ASP A 1 72 ? 16.999 -28.356 -9.948 1.00 39.97 72 ASP A CA 1
ATOM 506 C C . ASP A 1 72 ? 16.606 -26.897 -9.958 1.00 39.97 72 ASP A C 1
ATOM 508 O O . ASP A 1 72 ? 16.991 -26.137 -10.850 1.00 39.97 72 ASP A O 1
ATOM 512 N N . THR A 1 73 ? 15.708 -26.576 -9.034 1.00 47.34 73 THR A N 1
ATOM 513 C CA . THR A 1 73 ? 15.809 -25.347 -8.281 1.00 47.34 73 THR A CA 1
ATOM 514 C C . THR A 1 73 ? 16.332 -24.214 -9.153 1.00 47.34 73 THR A C 1
ATOM 516 O O . THR A 1 73 ? 17.487 -23.816 -9.026 1.00 47.34 73 THR A O 1
ATOM 519 N N . HIS A 1 74 ? 15.492 -23.674 -10.050 1.00 40.47 74 HIS A N 1
ATOM 520 C CA . HIS A 1 74 ? 15.688 -22.282 -10.423 1.00 40.47 74 HIS A CA 1
ATOM 521 C C . HIS A 1 74 ? 15.532 -21.522 -9.121 1.00 40.47 74 HIS A C 1
ATOM 523 O O . HIS A 1 74 ? 14.426 -21.197 -8.681 1.00 40.47 74 HIS A O 1
ATOM 529 N N . GLU A 1 75 ? 16.689 -21.379 -8.481 1.00 42.53 75 GLU A N 1
ATOM 530 C CA . GLU A 1 75 ? 17.049 -20.460 -7.450 1.00 42.53 75 GLU A CA 1
ATOM 531 C C . GLU A 1 75 ? 16.088 -19.303 -7.575 1.00 42.53 75 GLU A C 1
ATOM 533 O O . GLU A 1 75 ? 16.178 -18.475 -8.487 1.00 42.53 75 GLU A O 1
ATOM 538 N N . ARG A 1 76 ? 15.114 -19.295 -6.663 1.00 41.66 76 ARG A N 1
ATOM 539 C CA . ARG A 1 76 ? 14.485 -18.082 -6.180 1.00 41.66 76 ARG A CA 1
ATOM 540 C C . ARG A 1 76 ? 15.656 -17.142 -5.950 1.00 41.66 76 ARG A C 1
ATOM 542 O O . ARG A 1 76 ? 16.347 -17.287 -4.942 1.00 41.66 76 ARG A O 1
ATOM 549 N N . SER A 1 77 ? 15.951 -16.314 -6.954 1.00 36.94 77 SER A N 1
ATOM 550 C CA . SER A 1 77 ? 17.196 -15.572 -7.029 1.00 36.94 77 SER A CA 1
ATOM 551 C C . SER A 1 77 ? 17.244 -14.763 -5.752 1.00 36.94 77 SER A C 1
ATOM 553 O O . SER A 1 77 ? 16.442 -13.855 -5.551 1.00 36.94 77 SER A O 1
ATOM 555 N N . SER A 1 78 ? 18.101 -15.189 -4.829 1.00 39.78 78 SER A N 1
ATOM 556 C CA . SER A 1 78 ? 18.123 -14.664 -3.463 1.00 39.78 78 SER A CA 1
ATOM 557 C C . SER A 1 78 ? 18.826 -13.307 -3.408 1.00 39.78 78 SER A C 1
ATOM 559 O O . SER A 1 78 ? 19.044 -12.753 -2.337 1.00 39.78 78 SER A O 1
ATOM 561 N N . ASN A 1 79 ? 19.113 -12.740 -4.581 1.00 46.16 79 ASN A N 1
ATOM 562 C CA . ASN A 1 79 ? 19.513 -11.364 -4.753 1.00 46.16 79 ASN A CA 1
ATOM 563 C C . ASN A 1 79 ? 18.251 -10.507 -4.899 1.00 46.16 79 ASN A C 1
ATOM 565 O O . ASN A 1 79 ? 17.508 -10.688 -5.871 1.00 46.16 79 ASN A O 1
ATOM 569 N N . PRO A 1 80 ? 17.983 -9.578 -3.964 1.00 59.66 80 PRO A N 1
ATOM 570 C CA . PRO A 1 80 ? 16.917 -8.613 -4.155 1.00 59.66 80 PRO A CA 1
ATOM 571 C C . PRO A 1 80 ? 17.169 -7.870 -5.469 1.00 59.66 80 PRO A C 1
ATOM 573 O O . PRO A 1 80 ? 18.222 -7.266 -5.661 1.00 59.66 80 PRO A O 1
ATOM 576 N N . THR A 1 81 ? 16.198 -7.900 -6.384 1.00 81.06 81 THR A N 1
ATOM 577 C CA . THR A 1 81 ? 16.177 -6.955 -7.506 1.00 81.06 81 THR A CA 1
ATOM 578 C C . THR A 1 81 ? 16.248 -5.539 -6.926 1.00 81.06 81 THR A C 1
ATOM 580 O O . THR A 1 81 ? 15.671 -5.290 -5.863 1.00 81.06 81 THR A O 1
ATOM 583 N N . GLU A 1 82 ? 16.902 -4.585 -7.591 1.00 89.88 82 GLU A N 1
ATOM 584 C CA . GLU A 1 82 ? 16.971 -3.201 -7.084 1.00 89.88 82 GLU A CA 1
ATOM 585 C C . GLU A 1 82 ? 15.581 -2.599 -6.815 1.00 89.88 82 GLU A C 1
ATOM 587 O O . GLU A 1 82 ? 15.393 -1.856 -5.854 1.00 89.88 82 GLU A O 1
ATOM 592 N N . LEU A 1 83 ? 14.566 -3.018 -7.583 1.00 90.94 83 LEU A N 1
ATOM 593 C CA . LEU A 1 83 ? 13.166 -2.703 -7.300 1.00 90.94 83 LEU A CA 1
ATOM 594 C C . LEU A 1 83 ? 12.717 -3.225 -5.929 1.00 90.94 83 LEU A C 1
ATOM 596 O O . LEU A 1 83 ? 12.093 -2.488 -5.171 1.00 90.94 83 LEU A O 1
ATOM 600 N N . SER A 1 84 ? 13.016 -4.479 -5.589 1.00 92.06 84 SER A N 1
ATOM 601 C CA . SER A 1 84 ? 12.663 -5.033 -4.279 1.00 92.06 84 SER A CA 1
ATOM 602 C C . SER A 1 84 ? 13.371 -4.307 -3.134 1.00 92.06 84 SER A C 1
ATOM 604 O O . SER A 1 84 ? 12.746 -4.056 -2.105 1.00 92.06 84 SER A O 1
ATOM 606 N N . GLN A 1 85 ? 14.628 -3.891 -3.319 1.00 92.81 85 GLN A N 1
ATOM 607 C CA . GLN A 1 85 ? 15.355 -3.098 -2.329 1.00 92.81 85 GLN A CA 1
ATOM 608 C C . GLN A 1 85 ? 14.735 -1.705 -2.162 1.00 92.81 85 GLN A C 1
ATOM 610 O O . GLN A 1 85 ? 14.467 -1.289 -1.036 1.00 92.81 85 GLN A O 1
ATOM 615 N N . ALA A 1 86 ? 14.423 -1.027 -3.268 1.00 93.69 86 ALA A N 1
ATOM 616 C CA . ALA A 1 86 ? 13.729 0.257 -3.269 1.00 93.69 86 ALA A CA 1
ATOM 617 C C . ALA A 1 86 ? 12.363 0.168 -2.562 1.00 93.69 86 ALA A C 1
ATOM 619 O O . ALA A 1 86 ? 12.030 1.010 -1.730 1.00 93.69 86 ALA A O 1
ATOM 620 N N . VAL A 1 87 ? 11.594 -0.892 -2.826 1.00 95.12 87 VAL A N 1
ATOM 621 C CA . VAL A 1 87 ? 10.304 -1.148 -2.166 1.00 95.12 87 VAL A CA 1
ATOM 622 C C . VAL A 1 87 ? 10.471 -1.379 -0.665 1.00 95.12 87 VAL A C 1
ATOM 624 O O . VAL A 1 87 ? 9.718 -0.799 0.117 1.00 95.12 87 VAL A O 1
ATOM 627 N N . ARG A 1 88 ? 11.449 -2.193 -0.244 1.00 94.56 88 ARG A N 1
ATOM 628 C CA . ARG A 1 88 ? 11.726 -2.438 1.182 1.00 94.56 88 ARG A CA 1
ATOM 629 C C . ARG A 1 88 ? 12.141 -1.156 1.899 1.00 94.56 88 ARG A C 1
ATOM 631 O O . ARG A 1 88 ? 11.658 -0.911 3.001 1.00 94.56 88 ARG A O 1
ATOM 638 N N . GLN A 1 89 ? 12.974 -0.331 1.266 1.00 94.62 89 GLN A N 1
ATOM 639 C CA . GLN A 1 89 ? 13.407 0.952 1.817 1.00 94.62 89 GLN A CA 1
ATOM 640 C C . GLN A 1 89 ? 12.224 1.908 2.015 1.00 94.62 89 GLN A C 1
ATOM 642 O O . GLN A 1 89 ? 12.020 2.407 3.118 1.00 94.62 89 GLN A O 1
ATOM 647 N N . VAL A 1 90 ? 11.394 2.096 0.985 1.00 96.00 90 VAL A N 1
ATOM 648 C CA . VAL A 1 90 ? 10.195 2.947 1.074 1.00 96.00 90 VAL A CA 1
ATOM 649 C C . VAL A 1 90 ? 9.227 2.423 2.133 1.00 96.00 90 VAL A C 1
ATOM 651 O O . VAL A 1 90 ? 8.722 3.189 2.949 1.00 96.00 90 VAL A O 1
ATOM 654 N N . LEU A 1 91 ? 8.977 1.110 2.163 1.00 95.81 91 LEU A N 1
ATOM 655 C CA . LEU A 1 91 ? 8.113 0.504 3.176 1.00 95.81 91 LEU A CA 1
ATOM 656 C C . LEU A 1 91 ? 8.638 0.778 4.590 1.00 95.81 91 LEU A C 1
ATOM 658 O O . LEU A 1 91 ? 7.871 1.153 5.475 1.00 95.81 91 LEU A O 1
ATOM 662 N N . HIS A 1 92 ? 9.940 0.624 4.796 1.00 94.06 92 HIS A N 1
ATOM 663 C CA . HIS A 1 92 ? 10.582 0.889 6.072 1.00 94.06 92 HIS A CA 1
ATOM 664 C C . HIS A 1 92 ? 10.452 2.358 6.508 1.00 94.06 92 HIS A C 1
ATOM 666 O O . HIS A 1 92 ? 10.125 2.625 7.668 1.00 94.06 92 HIS A O 1
ATOM 672 N N . ASP A 1 93 ? 10.622 3.306 5.587 1.00 94.31 93 ASP A N 1
ATOM 673 C CA . ASP A 1 93 ? 10.461 4.735 5.874 1.00 94.31 93 ASP A CA 1
ATOM 674 C C . ASP A 1 93 ? 9.004 5.085 6.231 1.00 94.31 93 ASP A C 1
ATOM 676 O O . ASP A 1 93 ? 8.754 5.857 7.162 1.00 94.31 93 ASP A O 1
ATOM 680 N N . LEU A 1 94 ? 8.024 4.453 5.575 1.00 94.75 94 LEU A N 1
ATOM 681 C CA . LEU A 1 94 ? 6.604 4.612 5.914 1.00 94.75 94 LEU A CA 1
ATOM 682 C C . LEU A 1 94 ? 6.256 4.020 7.285 1.00 94.75 94 LEU A C 1
ATOM 684 O O . LEU A 1 94 ? 5.467 4.623 8.013 1.00 94.75 94 LEU A O 1
ATOM 688 N N . ILE A 1 95 ? 6.838 2.874 7.657 1.00 93.44 95 ILE A N 1
ATOM 689 C CA . ILE A 1 95 ? 6.622 2.237 8.971 1.00 93.44 95 ILE A CA 1
ATOM 690 C C . ILE A 1 95 ? 7.146 3.123 10.108 1.00 93.44 95 ILE A C 1
ATOM 692 O O . ILE A 1 95 ? 6.547 3.171 11.182 1.00 93.44 95 ILE A O 1
ATOM 696 N N . ARG A 1 96 ? 8.240 3.857 9.879 1.00 92.25 96 ARG A N 1
ATOM 697 C CA . ARG A 1 96 ? 8.810 4.796 10.859 1.00 92.25 96 ARG A CA 1
ATOM 698 C C . ARG A 1 96 ? 8.000 6.079 11.028 1.00 92.25 96 ARG A C 1
ATOM 700 O O . ARG A 1 96 ? 8.277 6.860 11.938 1.00 92.25 96 ARG A O 1
ATOM 707 N N . HIS A 1 97 ? 7.016 6.322 10.168 1.00 93.38 97 HIS A N 1
ATOM 708 C CA . HIS A 1 97 ? 6.197 7.517 10.255 1.00 93.38 97 HIS A CA 1
ATOM 709 C C . HIS A 1 97 ? 5.352 7.515 11.549 1.00 93.38 97 HIS A C 1
ATOM 711 O O . HIS A 1 97 ? 4.678 6.522 11.825 1.00 93.38 97 HIS A O 1
ATOM 717 N N . PRO A 1 98 ? 5.268 8.627 12.308 1.00 92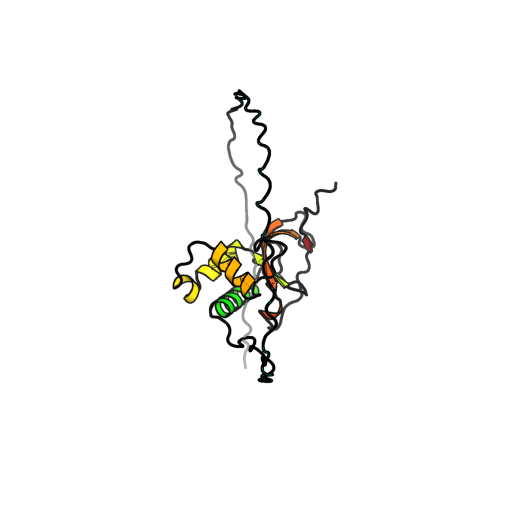.12 98 PRO A N 1
ATOM 718 C CA . PRO A 1 98 ? 4.550 8.670 13.594 1.00 92.12 98 PRO A CA 1
ATOM 719 C C . PRO A 1 98 ? 3.060 8.310 13.517 1.00 92.12 98 PRO A C 1
ATOM 721 O O . PRO A 1 98 ? 2.467 7.843 14.484 1.00 92.12 98 PRO A O 1
ATOM 724 N N . LEU A 1 99 ? 2.443 8.554 12.358 1.00 93.31 99 LEU A N 1
ATOM 725 C CA . LEU A 1 99 ? 1.040 8.224 12.090 1.00 93.31 99 LEU A CA 1
ATOM 726 C C . LEU A 1 99 ? 0.840 6.838 11.460 1.00 93.31 99 LEU A C 1
ATOM 728 O O . LEU A 1 99 ? -0.277 6.527 11.054 1.00 93.31 99 LEU A O 1
ATOM 732 N N . PHE A 1 100 ? 1.882 6.018 11.313 1.00 93.31 100 PHE A N 1
ATOM 733 C CA . PHE A 1 100 ? 1.700 4.637 10.868 1.00 93.31 100 PHE A CA 1
ATOM 734 C C . PHE A 1 100 ? 0.782 3.887 11.851 1.00 93.31 100 PHE A C 1
ATOM 736 O O . PHE A 1 100 ? 0.836 4.129 13.057 1.00 93.31 100 PHE A O 1
ATOM 743 N N . ASN A 1 101 ? -0.097 3.015 11.347 1.00 93.38 101 ASN A N 1
ATOM 744 C CA . ASN A 1 101 ? -1.176 2.387 12.128 1.00 93.38 101 ASN A CA 1
ATOM 745 C C . ASN A 1 101 ? -2.176 3.383 12.758 1.00 93.38 101 ASN A C 1
ATOM 747 O O . ASN A 1 101 ? -2.716 3.130 13.835 1.00 93.38 101 ASN A O 1
ATOM 751 N N . ARG A 1 102 ? -2.463 4.502 12.083 1.00 92.50 102 ARG A N 1
ATOM 752 C CA . ARG A 1 102 ? -3.566 5.431 12.406 1.00 92.50 102 ARG A CA 1
ATOM 753 C C . ARG A 1 102 ? -4.405 5.680 11.160 1.00 92.50 102 ARG A C 1
ATOM 755 O O . ARG A 1 102 ? -3.870 5.629 10.054 1.00 92.50 102 ARG A O 1
ATOM 762 N N . GLN A 1 103 ? -5.682 6.023 11.285 1.00 93.25 103 GLN A N 1
ATOM 763 C CA . GLN A 1 103 ? -6.578 6.238 10.137 1.00 93.25 103 GLN A CA 1
ATOM 764 C C . GLN A 1 103 ? -6.051 7.304 9.161 1.00 93.25 103 GLN A C 1
ATOM 766 O O . GLN A 1 103 ? -6.167 7.172 7.938 1.00 93.25 103 GLN A O 1
ATOM 771 N N . ARG A 1 104 ? -5.429 8.368 9.681 1.00 91.94 104 ARG A N 1
ATOM 772 C CA . ARG A 1 104 ? -4.815 9.439 8.870 1.00 91.94 104 ARG A CA 1
ATOM 773 C C . ARG A 1 104 ? -3.393 9.121 8.398 1.00 91.94 104 ARG A C 1
ATOM 775 O O . ARG A 1 104 ? -2.763 9.951 7.751 1.00 91.94 104 ARG A O 1
ATOM 782 N N . GLY A 1 105 ? -2.903 7.931 8.718 1.00 93.81 105 GLY A N 1
ATOM 783 C CA . GLY A 1 105 ? -1.547 7.492 8.467 1.00 93.81 105 GLY A CA 1
ATOM 784 C C . GLY A 1 105 ? -1.203 7.227 7.004 1.00 93.81 105 GLY A C 1
ATOM 785 O O . GLY A 1 105 ? -2.087 7.188 6.138 1.00 93.81 105 GLY A O 1
ATOM 786 N N . PRO A 1 106 ? 0.098 7.009 6.745 1.00 95.50 106 PRO A N 1
ATOM 787 C CA . PRO A 1 106 ? 0.613 6.593 5.445 1.00 95.50 106 PRO A CA 1
ATOM 788 C C . PRO A 1 106 ? 0.395 5.101 5.161 1.00 95.50 106 PRO A C 1
ATOM 790 O O . PRO A 1 106 ? 0.546 4.665 4.018 1.00 95.50 106 PRO A O 1
ATOM 793 N N . GLY A 1 107 ? 0.058 4.316 6.185 1.00 95.19 107 GLY A N 1
ATOM 794 C CA . GLY A 1 107 ? -0.150 2.886 6.072 1.00 95.19 107 GLY A CA 1
ATOM 795 C C . GLY A 1 107 ? -0.552 2.225 7.386 1.00 95.19 107 GLY A C 1
ATOM 796 O O . GLY A 1 107 ? -0.552 2.847 8.453 1.00 95.19 107 GLY A O 1
ATOM 797 N N . TRP A 1 108 ? -0.900 0.952 7.261 1.00 95.44 108 TRP A N 1
ATOM 798 C CA . TRP A 1 108 ? -1.477 0.094 8.279 1.00 95.44 108 TRP A CA 1
ATOM 799 C C . TRP A 1 108 ? -0.889 -1.303 8.149 1.00 95.44 108 TRP A C 1
ATOM 801 O O . TRP A 1 108 ? -0.737 -1.835 7.051 1.00 95.44 108 TRP A O 1
ATOM 811 N N . ARG A 1 109 ? -0.595 -1.932 9.275 1.00 93.25 109 ARG A N 1
ATOM 812 C CA . ARG A 1 109 ? -0.190 -3.327 9.352 1.00 93.25 109 ARG A CA 1
ATOM 813 C C . ARG A 1 109 ? -1.375 -4.177 9.776 1.00 93.25 109 ARG A C 1
ATOM 815 O O . ARG A 1 109 ? -2.000 -3.912 10.797 1.00 93.25 109 ARG A O 1
ATOM 822 N N . THR A 1 110 ? -1.603 -5.244 9.031 1.00 91.69 110 THR A N 1
ATOM 823 C CA . THR A 1 110 ? -2.426 -6.386 9.443 1.00 91.69 110 THR A CA 1
ATOM 824 C C . THR A 1 110 ? -1.512 -7.578 9.721 1.00 91.69 110 THR A C 1
ATOM 826 O O . THR A 1 110 ? -0.305 -7.495 9.490 1.00 91.69 110 THR A O 1
ATOM 829 N N . GLU A 1 111 ? -2.061 -8.685 10.211 1.00 88.00 111 GLU A N 1
ATOM 830 C CA . GLU A 1 111 ? -1.285 -9.917 10.413 1.00 88.00 111 GLU A CA 1
ATOM 831 C C . GLU A 1 111 ? -0.696 -10.446 9.095 1.00 88.00 111 GLU A C 1
ATOM 833 O O . GLU A 1 111 ? 0.439 -10.911 9.058 1.00 88.00 111 GLU A O 1
ATOM 838 N N . GLU A 1 112 ? -1.434 -10.293 7.994 1.00 88.94 112 GLU A N 1
ATOM 839 C CA . GLU A 1 112 ? -1.082 -10.878 6.697 1.00 88.94 112 GLU A CA 1
ATOM 840 C C . GLU A 1 112 ? -0.264 -9.946 5.791 1.00 88.94 112 GLU A C 1
ATOM 842 O O . GLU A 1 112 ? 0.452 -10.398 4.894 1.00 88.94 112 GLU A O 1
ATOM 847 N N . ALA A 1 113 ? -0.417 -8.629 5.954 1.00 93.00 113 ALA A N 1
ATOM 848 C CA . ALA A 1 113 ? 0.065 -7.664 4.972 1.00 93.00 113 ALA A CA 1
ATOM 849 C C . ALA A 1 113 ? 0.268 -6.256 5.536 1.00 93.00 113 ALA A C 1
ATOM 851 O O . ALA A 1 113 ? -0.375 -5.841 6.508 1.00 93.00 113 ALA A O 1
ATOM 852 N N . TYR A 1 114 ? 1.093 -5.490 4.826 1.00 94.31 114 TYR A N 1
ATOM 853 C CA . TYR A 1 114 ? 1.145 -4.039 4.939 1.00 94.31 114 TYR A CA 1
ATOM 854 C C . TYR A 1 114 ? 0.216 -3.405 3.910 1.00 94.31 114 TYR A C 1
ATOM 856 O O . TYR A 1 114 ? 0.281 -3.698 2.719 1.00 94.31 114 TYR A O 1
ATOM 864 N N . TRP A 1 115 ? -0.622 -2.495 4.372 1.00 95.19 115 TRP A N 1
ATOM 865 C CA . TRP A 1 115 ? -1.443 -1.628 3.548 1.00 95.19 115 TRP A CA 1
ATOM 866 C C . TRP A 1 115 ? -0.817 -0.251 3.556 1.00 95.19 115 TRP A C 1
ATOM 868 O O . TRP A 1 115 ? -0.648 0.336 4.615 1.00 95.19 115 TRP A O 1
ATOM 878 N N . VAL A 1 116 ? -0.462 0.287 2.400 1.00 96.44 116 VAL A N 1
ATOM 879 C CA . VAL A 1 116 ? 0.134 1.628 2.310 1.00 96.44 116 VAL A CA 1
ATOM 880 C C . VAL A 1 116 ? -0.674 2.484 1.365 1.00 96.44 116 VAL A C 1
ATOM 882 O O . VAL A 1 116 ? -1.241 1.981 0.395 1.00 96.44 116 VAL A O 1
ATOM 885 N N . THR A 1 117 ? -0.727 3.787 1.613 1.00 96.75 117 THR A N 1
ATOM 886 C CA . THR A 1 117 ? -1.389 4.698 0.681 1.00 96.75 117 THR A CA 1
ATOM 887 C C . THR A 1 117 ? -0.647 4.702 -0.657 1.00 96.75 117 THR A C 1
ATOM 889 O O . THR A 1 117 ? 0.564 4.920 -0.727 1.00 96.75 117 THR A O 1
ATOM 892 N N . ALA A 1 118 ? -1.373 4.451 -1.747 1.00 94.62 118 ALA A N 1
ATOM 893 C CA . ALA A 1 118 ? -0.772 4.237 -3.061 1.00 94.62 118 ALA A CA 1
ATOM 894 C C . ALA A 1 118 ? -0.032 5.480 -3.563 1.00 94.62 118 ALA A C 1
ATOM 896 O O . ALA A 1 118 ? 1.033 5.368 -4.166 1.00 94.62 118 ALA A O 1
ATOM 897 N N . ARG A 1 119 ? -0.590 6.667 -3.291 1.00 93.19 119 ARG A N 1
ATOM 898 C CA . ARG A 1 119 ? -0.000 7.948 -3.685 1.00 93.19 119 ARG A CA 1
ATOM 899 C C . ARG A 1 119 ? 1.344 8.181 -3.000 1.00 93.19 119 ARG A C 1
ATOM 901 O O . ARG A 1 119 ? 2.331 8.370 -3.697 1.00 93.19 119 ARG A O 1
ATOM 908 N N . GLN A 1 120 ? 1.381 8.139 -1.670 1.00 94.25 120 GLN A N 1
ATOM 909 C CA . GLN A 1 120 ? 2.595 8.446 -0.915 1.00 94.25 120 GLN A CA 1
ATOM 910 C C . GLN A 1 120 ? 3.686 7.408 -1.169 1.00 94.25 120 GLN A C 1
ATOM 912 O O . GLN A 1 120 ? 4.846 7.763 -1.358 1.00 94.25 120 GLN A O 1
ATOM 917 N N . PHE A 1 121 ? 3.301 6.131 -1.253 1.00 95.69 121 PHE A N 1
ATOM 918 C CA . PHE A 1 121 ? 4.221 5.066 -1.626 1.00 95.69 121 PHE A CA 1
ATOM 919 C C . PHE A 1 121 ? 4.806 5.287 -3.028 1.00 95.69 121 PHE A C 1
ATOM 921 O O . PHE A 1 121 ? 6.011 5.161 -3.211 1.00 95.69 121 PHE A O 1
ATOM 928 N N . ALA A 1 122 ? 3.981 5.657 -4.016 1.00 93.00 122 ALA A N 1
ATOM 929 C CA . ALA A 1 122 ? 4.468 5.949 -5.364 1.00 93.00 122 ALA A CA 1
ATOM 930 C C . ALA A 1 122 ? 5.422 7.136 -5.387 1.00 93.00 122 ALA A C 1
ATOM 932 O O . ALA A 1 122 ? 6.465 7.046 -6.016 1.00 93.00 122 ALA A O 1
ATOM 933 N N . GLU A 1 123 ? 5.063 8.234 -4.722 1.00 92.81 123 GLU A N 1
ATOM 934 C CA . GLU A 1 123 ? 5.895 9.436 -4.656 1.00 92.81 123 GLU A CA 1
ATOM 935 C C . GLU A 1 123 ? 7.274 9.091 -4.075 1.00 92.81 123 GLU A C 1
ATOM 937 O O . GLU A 1 123 ? 8.282 9.366 -4.712 1.00 92.81 123 GLU A O 1
ATOM 942 N N . GLN A 1 124 ? 7.336 8.375 -2.948 1.00 95.12 124 GLN A N 1
ATOM 943 C CA . GLN A 1 124 ? 8.615 7.965 -2.354 1.00 95.12 124 GLN A CA 1
ATOM 944 C C . GLN A 1 124 ? 9.383 6.936 -3.192 1.00 95.12 124 GLN A C 1
ATOM 946 O O . GLN A 1 124 ? 10.612 6.979 -3.236 1.00 95.12 124 GLN A O 1
ATOM 951 N N . LEU A 1 125 ? 8.686 6.019 -3.869 1.00 93.88 125 LEU A N 1
ATOM 952 C CA . LEU A 1 125 ? 9.320 5.035 -4.746 1.00 93.88 125 LEU A CA 1
ATOM 953 C C . LEU A 1 125 ? 9.918 5.691 -5.992 1.00 93.88 125 LEU A C 1
ATOM 955 O O . LEU A 1 125 ? 11.027 5.343 -6.380 1.00 93.88 125 LEU A O 1
ATOM 959 N N . MET A 1 126 ? 9.223 6.661 -6.587 1.00 90.75 126 MET A N 1
ATOM 960 C CA . MET A 1 126 ? 9.729 7.439 -7.722 1.00 90.75 126 MET A CA 1
ATOM 961 C C . MET A 1 126 ? 10.950 8.284 -7.348 1.00 90.75 126 MET A C 1
ATOM 963 O O . MET A 1 126 ? 11.758 8.595 -8.218 1.00 90.75 126 MET A O 1
ATOM 967 N N . GLU A 1 127 ? 11.111 8.619 -6.067 1.00 91.56 127 GLU A N 1
ATOM 968 C CA . GLU A 1 127 ? 12.283 9.341 -5.581 1.00 91.56 127 GLU A CA 1
ATOM 969 C C . GLU A 1 127 ? 13.528 8.453 -5.388 1.00 91.56 127 GLU A C 1
ATOM 971 O O . GLU A 1 127 ? 14.632 8.979 -5.223 1.00 91.56 127 GLU A O 1
ATOM 976 N N . GLN A 1 128 ? 13.392 7.124 -5.454 1.00 92.12 128 GLN A N 1
ATOM 977 C CA . GLN A 1 128 ? 14.517 6.202 -5.282 1.00 92.12 128 GLN A CA 1
ATOM 978 C C . GLN A 1 128 ? 15.518 6.322 -6.446 1.00 92.12 128 GLN A C 1
ATOM 980 O O . GLN A 1 128 ? 15.091 6.327 -7.604 1.00 92.12 128 GLN A O 1
ATOM 985 N N . PRO A 1 129 ? 16.844 6.359 -6.187 1.00 89.19 129 PRO A N 1
ATOM 986 C CA . PRO A 1 129 ? 17.859 6.591 -7.222 1.00 89.19 129 PRO A CA 1
ATOM 987 C C . PRO A 1 129 ? 17.753 5.648 -8.422 1.00 89.19 129 PRO A C 1
ATOM 989 O O . PRO A 1 129 ? 17.792 6.097 -9.566 1.00 89.19 129 PRO A O 1
ATOM 992 N N . TRP A 1 130 ? 17.543 4.354 -8.166 1.00 86.69 130 TRP A N 1
ATOM 993 C CA . TRP A 1 130 ? 17.358 3.367 -9.224 1.00 86.69 130 TRP A CA 1
ATOM 994 C C . TRP A 1 130 ? 16.099 3.641 -10.048 1.00 86.69 130 TRP A C 1
ATOM 996 O O . TRP A 1 130 ? 16.157 3.621 -11.270 1.00 86.69 130 TRP A O 1
ATOM 1006 N N . VAL A 1 131 ? 14.971 3.967 -9.407 1.00 86.19 131 VAL A N 1
ATOM 1007 C CA . VAL A 1 131 ? 13.708 4.250 -10.110 1.00 86.19 131 VAL A CA 1
ATOM 1008 C C . VAL A 1 131 ? 13.823 5.517 -10.958 1.00 86.19 131 VAL A C 1
ATOM 1010 O O . VAL A 1 131 ? 13.334 5.521 -12.084 1.00 86.19 131 VAL A O 1
ATOM 1013 N N . LYS A 1 132 ? 14.520 6.554 -10.471 1.00 88.12 132 LYS A N 1
ATOM 1014 C CA . LYS A 1 132 ? 14.819 7.771 -11.248 1.00 88.12 132 LYS A CA 1
ATOM 1015 C C . LYS A 1 132 ? 15.704 7.505 -12.462 1.00 88.12 132 LYS A C 1
ATOM 1017 O O . LYS A 1 132 ? 15.543 8.166 -13.483 1.00 88.12 132 LYS A O 1
ATOM 1022 N N . ALA A 1 133 ? 16.644 6.568 -12.346 1.00 86.94 133 ALA A N 1
ATOM 1023 C CA . ALA A 1 133 ? 17.516 6.180 -13.450 1.00 86.94 133 ALA A CA 1
ATOM 1024 C C . ALA A 1 133 ? 16.771 5.395 -14.546 1.00 86.94 133 ALA A C 1
ATOM 1026 O O . ALA A 1 133 ? 17.262 5.292 -15.669 1.00 86.94 133 ALA A O 1
ATOM 1027 N N . GLN A 1 134 ? 15.584 4.858 -14.245 1.00 82.44 134 GLN A N 1
ATOM 1028 C CA . GLN A 1 134 ? 14.753 4.134 -15.201 1.00 82.44 134 GLN A CA 1
ATOM 1029 C C . GLN A 1 134 ? 13.767 5.067 -15.917 1.00 82.44 134 GLN A C 1
ATOM 1031 O O . GLN A 1 134 ? 13.076 5.879 -15.304 1.00 82.44 134 GLN A O 1
ATOM 1036 N N . ALA A 1 135 ? 13.610 4.887 -17.229 1.00 75.25 135 ALA A N 1
ATOM 1037 C CA . ALA A 1 135 ? 12.650 5.634 -18.044 1.00 75.25 135 ALA A CA 1
ATOM 1038 C C . ALA A 1 135 ? 11.222 5.057 -17.940 1.00 75.25 135 ALA A C 1
ATOM 1040 O O . ALA A 1 135 ? 10.613 4.678 -18.943 1.00 75.25 135 ALA A O 1
ATOM 1041 N N . PHE A 1 136 ? 10.674 4.944 -16.725 1.00 78.00 136 PHE A N 1
ATOM 1042 C CA . PHE A 1 136 ? 9.306 4.453 -16.555 1.00 78.00 136 PHE A CA 1
ATOM 1043 C C . PHE A 1 136 ? 8.293 5.474 -17.102 1.00 78.00 136 PHE A C 1
ATOM 1045 O O . PHE A 1 136 ? 8.214 6.589 -16.586 1.00 78.00 136 PHE A O 1
ATOM 1052 N N . PRO A 1 137 ? 7.451 5.114 -18.092 1.00 71.38 137 PRO A N 1
ATOM 1053 C CA . PRO A 1 137 ? 6.528 6.066 -18.713 1.00 71.38 137 PRO A CA 1
ATOM 1054 C C . PRO A 1 137 ? 5.372 6.459 -17.782 1.00 71.38 137 PRO A C 1
ATOM 1056 O O . PRO A 1 137 ? 4.765 7.513 -17.951 1.00 71.38 137 PRO A O 1
ATOM 1059 N N . ASN A 1 138 ? 5.024 5.604 -16.811 1.00 81.69 138 ASN A N 1
ATOM 1060 C CA . ASN A 1 138 ? 4.051 5.902 -15.763 1.00 81.69 138 ASN A CA 1
ATOM 1061 C C . ASN A 1 138 ? 4.184 4.939 -14.564 1.00 81.69 138 ASN A C 1
ATOM 1063 O O . ASN A 1 138 ? 4.749 3.849 -14.667 1.00 81.69 138 ASN A O 1
ATOM 1067 N N . ARG A 1 139 ? 3.552 5.303 -13.439 1.00 85.31 139 ARG A N 1
ATOM 1068 C CA . ARG A 1 139 ? 3.504 4.494 -12.203 1.00 85.31 139 ARG A CA 1
ATOM 1069 C C . ARG A 1 139 ? 2.849 3.112 -12.351 1.00 85.31 139 ARG A C 1
ATOM 1071 O O . ARG A 1 139 ? 3.139 2.220 -11.561 1.00 85.31 139 ARG A O 1
ATOM 1078 N N . ARG A 1 140 ? 1.967 2.907 -13.340 1.00 86.25 140 ARG A N 1
ATOM 1079 C CA . ARG A 1 140 ? 1.283 1.611 -13.531 1.00 86.25 140 ARG A CA 1
ATOM 1080 C C . ARG A 1 140 ? 2.262 0.529 -13.974 1.00 86.25 140 ARG A C 1
ATOM 1082 O O . ARG A 1 140 ? 2.115 -0.612 -13.549 1.00 86.25 140 ARG A O 1
ATOM 1089 N N . VAL A 1 141 ? 3.265 0.890 -14.778 1.00 87.44 141 VAL A N 1
ATOM 1090 C CA . VAL A 1 141 ? 4.321 -0.041 -15.204 1.00 87.44 141 VAL A CA 1
ATOM 1091 C C . VAL A 1 141 ? 5.092 -0.569 -13.995 1.00 87.44 141 VAL A C 1
ATOM 1093 O O . VAL A 1 141 ? 5.288 -1.776 -13.878 1.00 87.44 141 VAL A O 1
ATOM 1096 N N . ILE A 1 142 ? 5.446 0.309 -13.053 1.00 88.88 142 ILE A N 1
ATOM 1097 C CA . ILE A 1 142 ? 6.152 -0.082 -11.825 1.00 88.88 142 ILE A CA 1
ATOM 1098 C C . ILE A 1 142 ? 5.294 -1.033 -10.988 1.00 88.88 142 ILE A C 1
ATOM 1100 O O . ILE A 1 142 ? 5.782 -2.074 -10.561 1.00 88.88 142 ILE A O 1
ATOM 1104 N N . TYR A 1 143 ? 4.001 -0.748 -10.815 1.00 90.75 143 TYR A N 1
ATOM 1105 C CA . TYR A 1 143 ? 3.109 -1.656 -10.086 1.00 90.75 143 TYR A CA 1
ATOM 1106 C C . TYR A 1 143 ? 2.950 -3.017 -10.762 1.00 90.75 143 TYR A C 1
ATOM 1108 O O . TYR A 1 143 ? 2.875 -4.035 -10.079 1.00 90.75 143 TYR A O 1
ATOM 1116 N N . HIS A 1 144 ? 2.925 -3.054 -12.093 1.00 88.19 144 HIS A N 1
ATOM 1117 C CA . HIS A 1 144 ? 2.892 -4.315 -12.823 1.00 88.19 144 HIS A CA 1
ATOM 1118 C C . HIS A 1 144 ? 4.176 -5.127 -12.593 1.00 88.19 144 HIS A C 1
ATOM 1120 O O . HIS A 1 144 ? 4.103 -6.321 -12.307 1.00 88.19 144 HIS A O 1
ATOM 1126 N N . LEU A 1 145 ? 5.346 -4.480 -12.638 1.00 89.25 145 LEU A N 1
ATOM 1127 C CA . LEU A 1 145 ? 6.628 -5.120 -12.321 1.00 89.25 145 LEU A CA 1
ATOM 1128 C C . LEU A 1 145 ? 6.679 -5.618 -10.873 1.00 89.25 145 LEU A C 1
ATOM 1130 O O . LEU A 1 145 ? 7.083 -6.754 -10.635 1.00 89.25 145 LEU A O 1
ATOM 1134 N N . MET A 1 146 ? 6.211 -4.810 -9.921 1.00 92.06 146 MET A N 1
ATOM 1135 C CA . MET A 1 146 ? 6.096 -5.208 -8.518 1.00 92.06 146 MET A CA 1
ATOM 1136 C C . MET A 1 146 ? 5.187 -6.430 -8.349 1.00 92.06 146 MET A C 1
ATOM 1138 O O . MET A 1 146 ? 5.550 -7.356 -7.631 1.00 92.06 146 MET A O 1
ATOM 1142 N N . GLY A 1 147 ? 4.039 -6.466 -9.033 1.00 91.06 147 GLY A N 1
ATOM 1143 C CA . GLY A 1 147 ? 3.135 -7.618 -9.021 1.00 91.06 147 GLY A CA 1
ATOM 1144 C C . GLY A 1 147 ? 3.792 -8.881 -9.584 1.00 91.06 147 GLY A C 1
ATOM 1145 O O . GLY A 1 147 ? 3.722 -9.935 -8.958 1.00 91.06 147 GLY A O 1
ATOM 1146 N N . ARG A 1 148 ? 4.513 -8.772 -10.710 1.00 89.44 148 ARG A N 1
ATOM 1147 C CA . ARG A 1 148 ? 5.263 -9.898 -11.303 1.00 89.44 148 ARG A CA 1
ATOM 1148 C C . ARG A 1 148 ? 6.375 -10.432 -10.398 1.00 89.44 148 ARG A C 1
ATOM 1150 O O . ARG A 1 148 ? 6.693 -11.611 -10.481 1.00 89.44 148 ARG A O 1
ATOM 1157 N N . GLN A 1 149 ? 6.959 -9.581 -9.557 1.00 90.56 149 GLN A N 1
ATOM 1158 C CA . GLN A 1 149 ? 8.006 -9.956 -8.600 1.00 90.56 149 GLN A CA 1
ATOM 1159 C C . GLN A 1 149 ? 7.452 -10.351 -7.219 1.00 90.56 149 GLN A C 1
ATOM 1161 O O . GLN A 1 149 ? 8.228 -10.576 -6.294 1.00 90.56 149 GLN A O 1
ATOM 1166 N N . GLY A 1 150 ? 6.125 -10.407 -7.047 1.00 91.31 150 GLY A N 1
ATOM 1167 C CA . GLY A 1 150 ? 5.499 -10.737 -5.763 1.00 91.31 150 GLY A CA 1
ATOM 1168 C C . GLY A 1 150 ? 5.685 -9.672 -4.675 1.00 91.31 150 GLY A C 1
ATOM 1169 O O . GLY A 1 150 ? 5.517 -9.968 -3.498 1.00 91.31 150 GLY A O 1
ATOM 1170 N N . LEU A 1 151 ? 6.031 -8.434 -5.044 1.00 93.56 151 LEU A N 1
ATOM 1171 C CA . LEU A 1 151 ? 6.205 -7.297 -4.124 1.00 93.56 151 LEU A CA 1
ATOM 1172 C C . LEU A 1 151 ? 4.879 -6.591 -3.804 1.00 93.56 151 LEU A C 1
ATOM 1174 O O . LEU A 1 151 ? 4.796 -5.788 -2.877 1.00 93.56 151 LEU A O 1
ATOM 1178 N N . LEU A 1 152 ? 3.846 -6.883 -4.589 1.00 93.62 152 LEU A N 1
ATOM 1179 C CA . LEU A 1 152 ? 2.466 -6.498 -4.340 1.00 93.62 152 LEU A CA 1
ATOM 1180 C C . LEU A 1 152 ? 1.615 -7.755 -4.279 1.00 93.62 152 LEU A C 1
ATOM 1182 O O . LEU A 1 152 ? 1.838 -8.700 -5.033 1.00 93.62 152 LEU A O 1
ATOM 1186 N N . LEU A 1 153 ? 0.611 -7.723 -3.413 1.00 90.75 153 LEU A N 1
ATOM 1187 C CA . LEU A 1 153 ? -0.476 -8.686 -3.383 1.00 90.75 153 LEU A CA 1
ATOM 1188 C C . LEU A 1 153 ? -1.649 -8.068 -4.153 1.00 90.75 153 LEU A C 1
ATOM 1190 O O . LEU A 1 153 ? -2.455 -7.352 -3.552 1.00 90.75 153 LEU A O 1
ATOM 1194 N N . PRO A 1 154 ? -1.734 -8.257 -5.483 1.00 78.06 154 PRO A N 1
ATOM 1195 C CA . PRO A 1 154 ? -2.880 -7.774 -6.229 1.00 78.06 154 PRO A CA 1
ATOM 1196 C C . PRO A 1 154 ? -4.125 -8.500 -5.734 1.00 78.06 154 PRO A C 1
ATOM 1198 O O . PRO A 1 154 ? -4.088 -9.676 -5.373 1.00 78.06 154 PRO A O 1
ATOM 1201 N N . HIS A 1 155 ? -5.246 -7.803 -5.757 1.00 72.19 155 HIS A N 1
ATOM 1202 C CA . HIS A 1 155 ? -6.540 -8.442 -5.639 1.00 72.19 155 HIS A CA 1
ATOM 1203 C C . HIS A 1 155 ? -7.204 -8.297 -7.017 1.00 72.19 155 HIS A C 1
ATOM 1205 O O . HIS A 1 155 ? -7.137 -7.252 -7.663 1.00 72.19 155 HIS A O 1
ATOM 1211 N N . GLY A 1 156 ? -7.699 -9.405 -7.574 1.00 76.50 156 GLY A N 1
ATOM 1212 C CA . GLY A 1 156 ? -8.077 -9.464 -8.993 1.00 76.50 156 GLY A CA 1
ATOM 1213 C C . GLY A 1 156 ? -7.005 -8.883 -9.938 1.00 76.50 156 GLY A C 1
ATOM 1214 O O . GLY A 1 156 ? -5.817 -9.167 -9.802 1.00 76.50 156 GLY A O 1
ATOM 1215 N N . SER A 1 157 ? -7.431 -8.028 -10.872 1.00 75.19 157 SER A N 1
ATOM 1216 C CA . SER A 1 157 ? -6.557 -7.405 -11.885 1.00 75.19 157 SER A CA 1
ATOM 1217 C C . SER A 1 157 ? -5.979 -6.041 -11.480 1.00 75.19 157 SER A C 1
ATOM 1219 O O . SER A 1 157 ? -5.266 -5.420 -12.269 1.00 75.19 157 SER A O 1
ATOM 1221 N N . ASN A 1 158 ? -6.298 -5.534 -10.285 1.00 83.75 158 ASN A N 1
ATOM 1222 C CA . ASN A 1 158 ? -5.927 -4.183 -9.867 1.00 83.75 158 ASN A CA 1
ATOM 1223 C C . ASN A 1 158 ? -4.789 -4.217 -8.844 1.00 83.75 158 ASN A C 1
ATOM 1225 O O . ASN A 1 158 ? -4.854 -4.928 -7.846 1.00 83.75 158 ASN A O 1
ATOM 1229 N N . ALA A 1 159 ? -3.764 -3.389 -9.054 1.00 87.62 159 ALA A N 1
ATOM 1230 C CA . ALA A 1 159 ? -2.699 -3.199 -8.068 1.00 87.62 159 ALA A CA 1
ATOM 1231 C C . ALA A 1 159 ? -3.113 -2.243 -6.934 1.00 87.62 159 ALA A C 1
ATOM 1233 O O . ALA A 1 159 ? -2.722 -2.445 -5.790 1.00 87.62 159 ALA A O 1
ATOM 1234 N N . VAL A 1 160 ? -3.909 -1.212 -7.251 1.00 92.12 160 VAL A N 1
ATOM 1235 C CA . VAL A 1 160 ? -4.361 -0.166 -6.315 1.00 92.12 160 VAL A CA 1
ATOM 1236 C C . VAL A 1 160 ? -5.835 -0.360 -5.971 1.00 92.12 160 VAL A C 1
ATOM 1238 O O . VAL A 1 160 ? -6.650 -0.585 -6.864 1.00 92.12 160 VAL A O 1
ATOM 1241 N N . TRP A 1 161 ? -6.154 -0.226 -4.685 1.00 90.56 161 TRP A N 1
ATOM 1242 C CA . TRP A 1 161 ? -7.430 -0.586 -4.072 1.00 90.56 161 TRP A CA 1
ATOM 1243 C C . TRP A 1 161 ? -8.009 0.581 -3.292 1.00 90.56 161 TRP A C 1
ATOM 1245 O O . TRP A 1 161 ? -7.316 1.144 -2.455 1.00 90.56 161 TRP A O 1
ATOM 1255 N N . SER A 1 162 ? -9.270 0.936 -3.516 1.00 92.12 162 SER A N 1
ATOM 1256 C CA . SER A 1 162 ? -9.957 1.886 -2.638 1.00 92.12 162 SER A CA 1
ATOM 1257 C C . SER A 1 162 ? -10.438 1.148 -1.391 1.00 92.12 162 SER A C 1
ATOM 1259 O O . SER A 1 162 ? -11.287 0.270 -1.503 1.00 92.12 162 SER A O 1
ATOM 1261 N N . ILE A 1 163 ? -9.889 1.487 -0.226 1.00 92.50 163 ILE A N 1
ATOM 1262 C CA . ILE A 1 163 ? -10.244 0.878 1.062 1.00 92.50 163 ILE A CA 1
ATOM 1263 C C . ILE A 1 163 ? -10.816 1.925 2.012 1.00 92.50 163 ILE A C 1
ATOM 1265 O O . ILE A 1 163 ? -10.352 3.067 2.043 1.00 92.50 163 ILE A O 1
ATOM 1269 N N . PHE A 1 164 ? -11.806 1.536 2.804 1.00 93.94 164 PHE A N 1
ATOM 1270 C CA . PHE A 1 164 ? -12.309 2.327 3.918 1.00 93.94 164 PHE A CA 1
ATOM 1271 C C . PHE A 1 164 ? -11.522 1.987 5.177 1.00 93.94 164 PHE A C 1
ATOM 1273 O O . PHE A 1 164 ? -11.449 0.832 5.590 1.00 93.94 164 PHE A O 1
ATOM 1280 N N . VAL A 1 165 ? -10.942 3.010 5.791 1.00 94.69 165 VAL A N 1
ATOM 1281 C CA . VAL A 1 165 ? -10.136 2.896 7.004 1.00 94.69 165 VAL A CA 1
ATOM 1282 C C . VAL A 1 165 ? -10.902 3.515 8.163 1.00 94.69 165 VAL A C 1
ATOM 1284 O O . VAL A 1 165 ? -11.327 4.672 8.077 1.00 94.69 165 VAL A O 1
ATOM 1287 N N . THR A 1 166 ? -11.067 2.773 9.250 1.00 94.06 166 THR A N 1
ATOM 1288 C CA . THR A 1 166 ? -11.729 3.236 10.477 1.00 94.06 166 THR A CA 1
ATOM 1289 C C . THR A 1 166 ? -10.788 3.091 11.662 1.00 94.06 166 THR A C 1
ATOM 1291 O O . THR A 1 166 ? -10.141 2.059 11.801 1.00 94.06 166 THR A O 1
ATOM 1294 N N . ASP A 1 167 ? -10.719 4.112 12.517 1.00 91.75 167 ASP A N 1
ATOM 1295 C CA . ASP A 1 167 ? -10.045 4.030 13.817 1.00 91.75 167 ASP A CA 1
ATOM 1296 C C . ASP A 1 167 ? -11.079 3.783 14.928 1.00 91.75 167 ASP A C 1
ATOM 1298 O O . ASP A 1 167 ? -12.221 4.243 14.817 1.00 91.75 167 ASP A O 1
ATOM 1302 N N . PRO A 1 168 ? -10.705 3.102 16.026 1.00 86.81 168 PRO A N 1
ATOM 1303 C CA . PRO A 1 168 ? -11.566 3.004 17.197 1.00 86.81 168 PRO A CA 1
ATOM 1304 C C . PRO A 1 168 ? -11.887 4.402 17.742 1.00 86.81 168 PRO A C 1
ATOM 1306 O O . PRO A 1 168 ? -10.980 5.159 18.083 1.00 86.81 168 PRO A O 1
ATOM 1309 N N . GLY A 1 169 ? -13.175 4.733 17.836 1.00 83.25 169 GLY A N 1
ATOM 1310 C CA . GLY A 1 169 ? -13.648 6.026 18.344 1.00 83.25 169 GLY A CA 1
ATOM 1311 C C . GLY A 1 169 ? -13.777 7.136 17.296 1.00 83.25 169 GLY A C 1
ATOM 1312 O O . GLY A 1 169 ? -14.292 8.200 17.627 1.00 83.25 169 GLY A O 1
ATOM 1313 N N . GLU A 1 170 ? -13.377 6.903 16.043 1.00 85.25 170 GLU A N 1
ATOM 1314 C CA . GLU A 1 170 ? -13.647 7.839 14.946 1.00 85.25 170 GLU A CA 1
ATOM 1315 C C . GLU A 1 170 ? -15.051 7.612 14.374 1.00 85.25 170 GLU A C 1
ATOM 1317 O O . GLU A 1 170 ? -15.452 6.484 14.088 1.00 85.25 170 GLU A O 1
ATOM 1322 N N . ALA A 1 171 ? -15.797 8.701 14.174 1.00 82.69 171 ALA A N 1
ATOM 1323 C CA . ALA A 1 171 ? -17.181 8.640 13.701 1.00 82.69 171 ALA A CA 1
ATOM 1324 C C . ALA A 1 171 ? -17.296 8.372 12.191 1.00 82.69 171 ALA A C 1
ATOM 1326 O O . ALA A 1 171 ? -18.354 7.968 11.716 1.00 82.69 171 ALA A O 1
ATOM 1327 N N . GLN A 1 172 ? -16.230 8.614 11.421 1.00 87.19 172 GLN A N 1
ATOM 1328 C CA . GLN A 1 172 ? -16.276 8.533 9.964 1.00 87.19 172 GLN A CA 1
ATOM 1329 C C . GLN A 1 172 ? -15.164 7.650 9.406 1.00 87.19 172 GLN A C 1
ATOM 1331 O O . GLN A 1 172 ? -14.010 7.738 9.820 1.00 87.19 172 GLN A O 1
ATOM 1336 N N . ALA A 1 173 ? -15.511 6.823 8.418 1.00 91.06 173 ALA A N 1
ATOM 1337 C CA . ALA A 1 173 ? -14.543 6.054 7.647 1.00 91.06 173 ALA A CA 1
ATOM 1338 C C . ALA A 1 173 ? -13.821 6.941 6.621 1.00 91.06 173 ALA A C 1
ATOM 1340 O O . ALA A 1 173 ? -14.427 7.796 5.974 1.00 91.06 173 ALA A O 1
ATOM 1341 N N . ARG A 1 174 ? -12.526 6.693 6.415 1.00 93.12 174 ARG A N 1
ATOM 1342 C CA . ARG A 1 174 ? -11.712 7.382 5.409 1.00 93.12 174 ARG A CA 1
ATOM 1343 C C . ARG A 1 174 ? -11.498 6.467 4.208 1.00 93.12 174 ARG A C 1
ATOM 1345 O O . ARG A 1 174 ? -10.843 5.440 4.343 1.00 93.12 174 ARG A O 1
ATOM 1352 N N . LEU A 1 175 ? -11.997 6.857 3.037 1.00 94.25 175 LEU A N 1
ATOM 1353 C CA . LEU A 1 175 ? -11.714 6.153 1.784 1.00 94.25 175 LEU A CA 1
ATOM 1354 C C . LEU A 1 175 ? -10.321 6.531 1.263 1.00 94.25 175 LEU A C 1
ATOM 1356 O O . LEU A 1 175 ? -10.028 7.715 1.077 1.00 94.25 175 LEU A O 1
ATOM 1360 N N . VAL A 1 176 ? -9.461 5.542 1.019 1.00 94.88 176 VAL A N 1
ATOM 1361 C CA . VAL A 1 176 ? -8.076 5.759 0.581 1.00 94.88 176 VAL A CA 1
ATOM 1362 C C . VAL A 1 176 ? -7.687 4.770 -0.520 1.00 94.88 176 VAL A C 1
ATOM 1364 O O . VAL A 1 176 ? -7.915 3.575 -0.357 1.00 94.88 176 VAL A O 1
ATOM 1367 N N . PRO A 1 177 ? -7.048 5.219 -1.619 1.00 95.12 177 PRO A N 1
ATOM 1368 C CA . PRO A 1 177 ? -6.385 4.314 -2.548 1.00 95.12 177 PRO A CA 1
ATOM 1369 C C . PRO A 1 177 ? -5.109 3.753 -1.905 1.00 95.12 177 PRO A C 1
ATOM 1371 O O . PRO A 1 177 ? -4.193 4.505 -1.560 1.00 95.12 177 PRO A O 1
ATOM 1374 N N . ALA A 1 178 ? -5.030 2.438 -1.766 1.00 95.44 178 ALA A N 1
ATOM 1375 C CA . ALA A 1 178 ? -3.975 1.719 -1.076 1.00 95.44 178 ALA A CA 1
ATOM 1376 C C . ALA A 1 178 ? -3.386 0.582 -1.924 1.00 95.44 178 ALA A C 1
ATOM 1378 O O . ALA A 1 178 ? -4.003 0.091 -2.869 1.00 95.44 178 ALA A O 1
ATOM 1379 N N . LEU A 1 179 ? -2.169 0.183 -1.574 1.00 95.44 179 LEU A N 1
ATOM 1380 C CA . LEU A 1 179 ? -1.467 -0.989 -2.085 1.00 95.44 179 LEU A CA 1
ATOM 1381 C C . LEU A 1 179 ? -1.368 -2.022 -0.958 1.00 95.44 179 LEU A C 1
ATOM 1383 O O . LEU A 1 179 ? -1.075 -1.648 0.180 1.00 95.44 179 LEU A O 1
ATOM 1387 N N . LYS A 1 180 ? -1.567 -3.304 -1.281 1.00 95.81 180 LYS A N 1
ATOM 1388 C CA . LYS A 1 180 ? -1.322 -4.427 -0.365 1.00 95.81 180 LYS A CA 1
ATOM 1389 C C . LYS A 1 180 ? 0.068 -4.996 -0.641 1.00 95.81 180 LYS A C 1
ATOM 1391 O O . LYS A 1 180 ? 0.342 -5.438 -1.755 1.00 95.81 180 LYS A O 1
ATOM 1396 N N . LEU A 1 181 ? 0.938 -4.992 0.360 1.00 95.12 181 LEU A N 1
ATOM 1397 C CA . LEU A 1 181 ? 2.291 -5.535 0.299 1.00 95.12 181 LEU A CA 1
ATOM 1398 C C . LEU A 1 181 ? 2.417 -6.756 1.225 1.00 95.12 181 LEU A C 1
ATOM 1400 O O . LEU A 1 181 ? 1.866 -6.730 2.330 1.00 95.12 181 LEU A O 1
ATOM 1404 N N . PRO A 1 182 ? 3.149 -7.809 0.822 1.00 93.88 182 PRO A N 1
ATOM 1405 C CA . PRO A 1 182 ? 3.388 -8.969 1.674 1.00 93.88 182 PRO A CA 1
ATOM 1406 C C . PRO A 1 182 ? 4.108 -8.604 2.974 1.00 93.88 182 PRO A C 1
ATOM 1408 O O . PRO A 1 182 ? 5.029 -7.783 2.977 1.00 93.88 182 PRO A O 1
ATOM 1411 N N . VAL A 1 183 ? 3.752 -9.276 4.072 1.00 91.38 183 VAL A N 1
ATOM 1412 C CA . VAL A 1 183 ? 4.419 -9.065 5.367 1.00 91.38 183 VAL A CA 1
ATOM 1413 C C . VAL A 1 183 ? 5.905 -9.465 5.349 1.00 91.38 183 VAL A C 1
ATOM 1415 O O . VAL A 1 183 ? 6.716 -8.831 6.014 1.00 91.38 183 VAL A O 1
ATOM 1418 N N . CYS A 1 184 ? 6.302 -10.427 4.506 1.00 89.31 184 CYS A N 1
ATOM 1419 C CA . CYS A 1 184 ? 7.694 -10.886 4.368 1.00 89.31 184 CYS A CA 1
ATOM 1420 C C . CYS A 1 184 ? 8.658 -9.847 3.753 1.00 89.31 184 CYS A C 1
ATOM 1422 O O . CYS A 1 184 ? 9.870 -10.067 3.694 1.00 89.31 184 CYS A O 1
ATOM 1424 N N . LEU A 1 185 ? 8.156 -8.693 3.29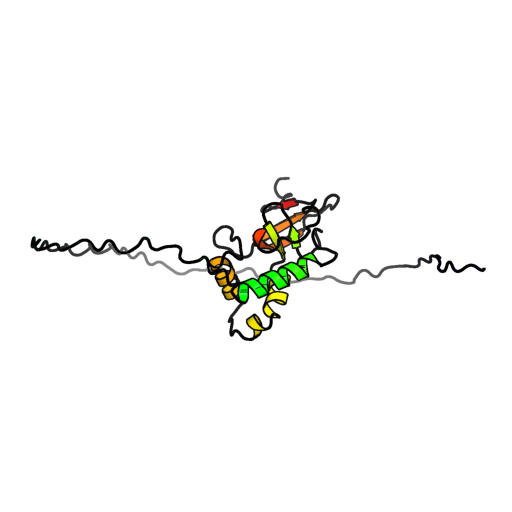6 1.00 90.44 185 LEU A N 1
ATOM 1425 C CA . LEU A 1 185 ? 9.021 -7.596 2.857 1.00 90.44 185 LEU A CA 1
ATOM 1426 C C . LEU A 1 185 ? 9.762 -6.928 4.021 1.00 90.44 185 LEU A C 1
ATOM 1428 O O . LEU A 1 185 ? 10.821 -6.336 3.797 1.00 90.44 185 LEU A O 1
ATOM 1432 N N . TRP A 1 186 ? 9.247 -7.038 5.247 1.00 85.12 186 TRP A N 1
ATOM 1433 C CA . TRP A 1 186 ? 9.870 -6.452 6.428 1.00 85.12 186 TRP A CA 1
ATOM 1434 C C . TRP A 1 186 ? 9.620 -7.299 7.682 1.00 85.12 186 TRP A C 1
ATOM 1436 O O . TRP A 1 186 ? 8.478 -7.437 8.118 1.00 85.12 186 TRP A O 1
ATOM 1446 N N . GLU A 1 187 ? 10.703 -7.798 8.286 1.00 74.00 187 GLU A N 1
ATOM 1447 C CA . GLU A 1 187 ? 10.696 -8.680 9.470 1.00 74.00 187 GLU A CA 1
ATOM 1448 C C . GLU A 1 187 ? 11.208 -7.989 10.750 1.00 74.00 187 GLU A C 1
ATOM 1450 O O . GLU A 1 187 ? 11.570 -8.648 11.721 1.00 74.00 187 GLU A O 1
ATOM 1455 N N . GLY A 1 188 ? 11.278 -6.653 10.774 1.00 70.69 188 GLY A N 1
ATOM 1456 C CA . GLY A 1 188 ? 11.770 -5.925 11.949 1.00 70.69 188 GLY A CA 1
ATOM 1457 C C . GLY A 1 188 ? 10.889 -6.105 13.200 1.00 70.69 188 GLY A C 1
ATOM 1458 O O . GLY A 1 188 ? 9.798 -6.667 13.121 1.00 70.69 188 GLY A O 1
ATOM 1459 N N . PRO A 1 189 ? 11.316 -5.596 14.371 1.00 66.19 189 PRO A N 1
ATOM 1460 C CA . PRO A 1 189 ? 10.476 -5.565 15.565 1.00 66.19 189 PRO A CA 1
ATOM 1461 C C . PRO A 1 189 ? 9.244 -4.703 15.281 1.00 66.19 189 PRO A C 1
ATOM 1463 O O . PRO A 1 189 ? 9.322 -3.478 15.179 1.00 66.19 189 PRO A O 1
ATOM 1466 N N . LEU A 1 190 ? 8.107 -5.358 15.071 1.00 65.94 190 LEU A N 1
ATOM 1467 C CA . LEU A 1 190 ? 6.896 -4.688 14.634 1.00 65.94 190 LEU A CA 1
ATOM 1468 C C . LEU A 1 190 ? 6.022 -4.322 15.827 1.00 65.94 190 LEU A C 1
ATOM 1470 O O . LEU A 1 190 ? 5.747 -5.150 16.694 1.00 65.94 190 LEU A O 1
ATOM 1474 N N . GLY A 1 191 ? 5.532 -3.081 15.825 1.00 70.00 191 GLY A N 1
ATOM 1475 C CA . GLY A 1 191 ? 4.460 -2.660 16.720 1.00 70.00 191 GLY A CA 1
ATOM 1476 C C . GLY A 1 191 ? 3.192 -3.495 16.515 1.00 70.00 191 GLY A C 1
ATOM 1477 O O . GLY A 1 191 ? 3.045 -4.210 15.515 1.00 70.00 191 GLY A O 1
ATOM 1478 N N . LEU A 1 192 ? 2.266 -3.384 17.470 1.00 81.94 192 LEU A N 1
ATOM 1479 C CA . LEU A 1 192 ? 0.966 -4.050 17.402 1.00 81.94 192 LEU A CA 1
ATOM 1480 C C . LEU A 1 192 ? 0.276 -3.773 16.053 1.00 81.94 192 LEU A C 1
ATOM 1482 O O . LEU A 1 192 ? 0.438 -2.675 15.501 1.00 81.94 192 LEU A O 1
ATOM 1486 N N . PRO A 1 193 ? -0.470 -4.751 15.504 1.00 87.75 193 PRO A N 1
ATOM 1487 C CA . PRO A 1 193 ? -1.246 -4.546 14.290 1.00 87.75 193 PRO A CA 1
ATOM 1488 C C . PRO A 1 193 ? -2.216 -3.376 14.463 1.00 87.75 193 PRO A C 1
ATOM 1490 O O . PRO A 1 193 ? -2.544 -2.956 15.581 1.00 87.75 193 PRO A O 1
ATOM 1493 N N . TYR A 1 194 ? -2.654 -2.838 13.332 1.00 90.56 194 TYR A N 1
ATOM 1494 C CA . TYR A 1 194 ? -3.610 -1.751 13.298 1.00 90.56 194 TYR A CA 1
ATOM 1495 C C . TYR A 1 194 ? -4.874 -2.129 14.079 1.00 90.56 194 TYR A C 1
ATOM 1497 O O . TYR A 1 194 ? -5.483 -3.160 13.819 1.00 90.56 194 TYR A O 1
ATOM 1505 N N . GLN A 1 195 ? -5.237 -1.296 15.056 1.00 91.00 195 GLN A N 1
ATOM 1506 C CA . GLN A 1 195 ? -6.360 -1.549 15.970 1.00 91.00 195 GLN A CA 1
ATOM 1507 C C . GLN A 1 195 ? -7.720 -1.186 15.358 1.00 91.00 195 GLN A C 1
ATOM 1509 O O . GLN A 1 195 ? -8.766 -1.519 15.909 1.00 91.00 195 GLN A O 1
ATOM 1514 N N . GLY A 1 196 ? -7.698 -0.457 14.244 1.00 90.25 196 GLY A N 1
ATOM 1515 C CA . GLY A 1 196 ? -8.871 -0.126 13.459 1.00 90.25 196 GLY A CA 1
ATOM 1516 C C . GLY A 1 196 ? -9.308 -1.256 12.533 1.00 90.25 196 GLY A C 1
ATOM 1517 O O . GLY A 1 196 ? -8.875 -2.402 12.660 1.00 90.25 196 GLY A O 1
ATOM 1518 N N . ARG A 1 197 ? -10.157 -0.930 11.558 1.00 91.50 197 ARG A N 1
ATOM 1519 C CA . ARG A 1 197 ? -10.564 -1.879 10.516 1.00 91.50 197 ARG A CA 1
ATOM 1520 C C . ARG A 1 197 ? -10.293 -1.322 9.126 1.00 91.50 197 ARG A C 1
ATOM 1522 O O . ARG A 1 197 ? -10.341 -0.115 8.887 1.00 91.50 197 ARG A O 1
ATOM 1529 N N . LEU A 1 198 ? -10.000 -2.240 8.211 1.00 91.75 198 LEU A N 1
ATOM 1530 C CA . LEU A 1 198 ? -9.845 -1.982 6.785 1.00 91.75 198 LEU A CA 1
ATOM 1531 C C . LEU A 1 198 ? -10.978 -2.719 6.068 1.00 91.75 198 LEU A C 1
ATOM 1533 O O . LEU A 1 198 ? -11.076 -3.941 6.176 1.00 91.75 198 LEU A O 1
ATOM 1537 N N . HIS A 1 199 ? -11.844 -1.983 5.377 1.00 89.31 199 HIS A N 1
ATOM 1538 C CA . HIS A 1 199 ? -13.013 -2.524 4.684 1.00 89.31 199 HIS A CA 1
ATOM 1539 C C . HIS A 1 199 ? -12.925 -2.260 3.177 1.00 89.31 199 HIS A C 1
ATOM 1541 O O . HIS A 1 199 ? -12.481 -1.194 2.748 1.00 89.31 199 HIS A O 1
ATOM 1547 N N . TRP A 1 200 ? -13.370 -3.225 2.372 1.00 83.69 200 TRP A N 1
ATOM 1548 C CA . TRP A 1 200 ? -13.467 -3.095 0.909 1.00 83.69 200 TRP A CA 1
ATOM 1549 C C . TRP A 1 200 ? -14.746 -2.371 0.492 1.00 83.69 200 TRP A C 1
ATOM 1551 O O . TRP A 1 200 ? -14.768 -1.619 -0.477 1.00 83.69 200 TRP A O 1
ATOM 1561 N N . GLU A 1 201 ? -15.810 -2.605 1.250 1.00 80.12 201 GLU A N 1
ATOM 1562 C CA . GLU A 1 201 ? -17.128 -2.029 1.041 1.00 80.12 201 GLU A CA 1
ATOM 1563 C C . GLU A 1 201 ? -17.328 -0.853 1.990 1.00 80.12 201 GLU A C 1
ATOM 1565 O O . GLU A 1 201 ? -16.681 -0.771 3.039 1.00 80.12 201 GLU A O 1
ATOM 1570 N N . ASN A 1 202 ? -18.210 0.076 1.616 1.00 72.56 202 ASN A N 1
ATOM 1571 C CA . ASN A 1 202 ? -18.544 1.190 2.491 1.00 72.56 202 ASN A CA 1
ATOM 1572 C C . ASN A 1 202 ? -19.267 0.634 3.729 1.00 72.56 202 ASN A C 1
ATOM 1574 O O . ASN A 1 202 ? -20.384 0.135 3.579 1.00 72.56 202 ASN A O 1
ATOM 1578 N N . PRO A 1 203 ? -18.680 0.739 4.937 1.00 68.44 203 PRO A N 1
ATOM 1579 C CA . PRO A 1 203 ? -19.277 0.158 6.137 1.00 68.44 203 PRO A CA 1
ATOM 1580 C C . PRO A 1 203 ? -20.610 0.815 6.532 1.00 68.44 203 PRO A C 1
ATOM 1582 O O . PRO A 1 203 ? -21.303 0.288 7.391 1.00 68.44 203 PRO A O 1
ATOM 1585 N N . TRP A 1 204 ? -20.979 1.929 5.891 1.00 65.88 204 TRP A N 1
ATOM 1586 C CA . TRP A 1 204 ? -22.191 2.706 6.160 1.00 65.88 204 TRP A CA 1
ATOM 1587 C C . TRP A 1 204 ? -23.228 2.651 5.024 1.00 65.88 204 TRP A C 1
ATOM 1589 O O . TRP A 1 204 ? -24.167 3.435 5.018 1.00 65.88 204 TRP A O 1
ATOM 1599 N N . ALA A 1 205 ? -23.053 1.791 4.014 1.00 64.44 205 ALA A N 1
ATOM 1600 C CA . ALA A 1 205 ? -23.970 1.716 2.866 1.00 64.44 205 ALA A CA 1
ATOM 1601 C C . ALA A 1 205 ? -25.174 0.771 3.066 1.00 64.44 205 ALA A C 1
ATOM 1603 O O . ALA A 1 205 ? -25.924 0.552 2.119 1.00 64.44 205 ALA A O 1
ATOM 1604 N N . LEU A 1 206 ? -25.345 0.199 4.262 1.00 55.41 206 LEU A N 1
ATOM 1605 C CA . LEU A 1 206 ? -26.403 -0.770 4.578 1.00 55.41 206 LEU A CA 1
ATOM 1606 C C . LEU A 1 206 ? -27.438 -0.255 5.597 1.00 55.41 206 LEU A C 1
ATOM 1608 O O . LEU A 1 206 ? -28.168 -1.068 6.157 1.00 55.41 206 LEU A O 1
ATOM 1612 N N . GLU A 1 207 ? -27.514 1.058 5.830 1.00 43.75 207 GLU A N 1
ATOM 1613 C CA . GLU A 1 207 ? -28.567 1.677 6.659 1.00 43.75 207 GLU A CA 1
ATOM 1614 C C . GLU A 1 207 ? -29.702 2.283 5.826 1.00 43.75 207 GLU A C 1
ATOM 1616 O O . GLU A 1 207 ? -29.409 2.958 4.810 1.00 43.75 207 GLU A O 1
#

Secondary structure (DSSP, 8-state):
--------------------------------------------PPPPPPPPPP------------------------SPPHHHHHHHHHHHHHHTSTTTTSTTSSEEE-SSEEEEEHHHHHHHHHTSHHHHHS--SSHHHHHHHHHHTTSS--BTTBSEEEEEEE-TT-SSPEEEEEEEEEGGG--S-PPPPPSSEEESS-TTTT-

Radius of gyration: 30.15 Å; chains: 1; bounding box: 60×79×93 Å

Sequence (207 aa):
MPASTTAAPAAAVVEPRASAPPNATPRKKQAVSLQDAARASTTATPPPPPSLPEAETPEGKAPPLKDDEPFDTHERSSNPTELSQAVRQVLHDLIRHPLFNRQRGPGWRTEEAYWVTARQFAEQLMEQPWVKAQAFPNRRVIYHLMGRQGLLLPHGSNAVWSIFVTDPGEAQARLVPALKLPVCLWEGPLGLPYQGRLHWENPWALE

Organism: NCBI:txid1400861

pLDDT: mean 71.08, std 22.87, range [32.44, 96.75]

=== Feature glossary ===
The record interleaves many kinds of information about one protein. Here is each kind framed as the question it answers.

Q: Are the domains correctly placed relative to each other?
A: Predicted aligned error is AlphaFold's pairwise confidence. Unlike pLDDT (per-residue), PAE is per-residue-pair and captures whether two parts of the structure are correctly placed relative to each other. Units are ångströms of expected positional error.

Q: Which residues are in helices, strands, or loops?
A: Eight-state secondary structure (DSSP): H is the canonical α-helix, G the tighter 3₁₀-helix, I the wider π-helix; E/B are β-structure, T and S are turns and bends, and '-' is everything else. DSSP derives these from the pattern of main-chain N–H···O=C hydrogen bonds, not from the sequence.

Q: What if only a Cα trace is available?
A: P-SEA three-state annotation labels each residue as helix, strand, or coil based purely on the geometry of the Cα trace. It serves as a fallback when the full backbone (and thus DSSP) is unavailable.

Q: What are the backbone torsion angles?
A: φ (phi) and ψ (psi) are the two rotatable backbone dihedrals per residue: φ is the C(i-1)–N–Cα–C torsion, ψ is the N–Cα–C–N(i+1) torsion, both in degrees on (−180°, 180°]. α-helical residues cluster near (−60°, −45°); β-strand residues near (−120°, +130°). A Ramachandran plot is simply a scatter of (φ, ψ) for every residue.

Q: What known structures does this most resemble?
A: Structural nearest neighbors (via Foldseek easy-search vs the PDB). Reported per hit: target PDB id, E-value, and alignment TM-score. A TM-score above ~0.5 is the conventional threshold for 'same fold'.

Q: What family and function is it annotated with?
A: Database cross-references. InterPro integrates a dozen domain/family signature databases into unified entries with residue-range hits. GO terms attach function/process/location labels with evidence codes. CATH codes position the fold in a four-level structural taxonomy. Organism is the NCBI-taxonomy species name.

Q: Which residues are buried vs exposed?
A: Solvent accessibility: the surface area of each residue that a 1.4 Å water probe can touch, in Å². When only backbone atoms are present the absolute values are lower than full-atom SASA (side chains contribute most of the area) and are flagged as backbone-only.

Q: What do the diagnostic plots show?
A: Three diagnostic plots accompany the record. The Cα contact map visualizes the tertiary structure as a 2D adjacency matrix (8 Å cutoff, sequence-local contacts suppressed). The Ramachandran plot shows the distribution of backbone (φ, ψ) torsions, with points in the α and β basins reflecting secondary structure content. The PAE plot shows AlphaFold's inter-residue confidence as a color matrix.

Q: What is the amino-acid chain?
A: The amino-acid sequence is the protein's primary structure: the linear order of residues from the N-terminus to the C-terminus, written in one-letter code. Everything else here — the 3D coordinates, the secondary structure, the domain annotations — is ultimately a consequence of this string.

Q: What do the rendered images show?
A: The six renders are orthographic views along the three Cartesian axes in both directions. Representation (cartoon, sticks, or surface) and color scheme (sequence-rainbow or by-chain) vary across proteins so the training set covers all the common visualization conventions.

Q: Where is each backbone atom in 3D?
A: The mmCIF table is the protein's shape written out atom by atom. For each backbone N, Cα, C, and carbonyl O, it records an (x, y, z) coordinate triple in Å plus the residue type, chain letter, and residue number.

Q: How mobile is each atom in the crystal?
A: For experimental (PDB) structures, the B-factor (temperature factor) quantifies the positional spread of each atom in the crystal — a combination of thermal vibration and static disorder — in units of Å². High B-factors mark flexible loops or poorly resolved regions; low B-factors mark the rigid, well-ordered core.

Q: How big and how compact is the whole molecule?
A: Three whole-structure scalars: the radius of gyration (RMS distance of Cα from centroid, in Å), the count of Cα–Cα contacts (pairs closer than 8 Å and separated by more than four residues in sequence — i.e. tertiary, not local, contacts), and the bounding-box dimensions. Together they distinguish compact globular folds from extended fibres or disordered chains.

Q: What does the local fold look like, residue by residue?
A: A 3Di character summarizes, for each residue, the relative orientation of the Cα frame of its nearest spatial neighbor. Because it encodes fold topology rather than chemistry, 3Di alignments detect remote structural similarity that sequence alignment misses.

Q: How confident is the AlphaFold model at each residue?
A: For AlphaFold models, the B-factor field carries pLDDT — the model's own estimate of local accuracy on a 0–100 scale. Regions with pLDDT<50 should be treated as essentially unmodeled; they often correspond to intrinsically disordered segments.